Protein 8DOT (pdb70)

Radius of gyration: 19.33 Å; Cα contacts (8 Å, |Δi|>4): 203; chains: 1; bounding box: 62×36×36 Å

B-factor: mean 66.12, std 13.77, range [40.17, 125.28]

Nearest PDB structures (foldseek):
  8dot-assembly1_A  TM=1.006E+00  e=1.247E-24  marine sediment metagenome

InterPro domains:
  IPR009148 Peptidoglycan hydrolase PcsB-like [PR01852] (321-348)
  IPR009148 Peptidoglycan hydrolase PcsB-like [PR01852] (413-437)
  IPR050972 Serine-aspartate repeat-containing protein-like [PTHR34403] (47-333)

Organism: NCBI:txid412755

Sequence (170 aa):
IPVIPGIEGAISKSEIIALIQTTTGLENIWEQYAAYENAPRIDPTGLSEEAAARARMLNMMRQAASSRSILVRAASAIFIAQQQAGLPFETVKQIIDRLNAEAKADPDSTAGQVRRDYVEQTAAQQAAAWTARNLEWATYLAKVRGITVAEVTAAYAANAARHGGYYQFE

Foldseek 3Di:
DFDQPPCVVDDALLSNQVSCCVRVVDPGNLVVLQVLAPPDQDDLPPDDPVSSVVSVLSNLNNCLNYPLALLSNSLSSSQNSCVVVVHDDDDSVVSSVRLVVVCVVPLVTNSNVSQLVRLLSLLLVQLVVVCVVCVVVLVVVCVVVVHDSVVSSVVSSVQSSVPSRHHDDD

Solvent-accessible surface area: 10232 Å² total; per-residue (Å²): 161,72,128,30,82,48,9,122,55,16,146,24,2,15,74,6,3,36,35,7,60,103,42,31,58,55,136,32,3,40,80,74,21,52,97,73,108,126,30,118,155,64,101,23,107,86,86,69,163,112,17,11,39,136,7,127,47,70,16,37,26,75,63,0,4,34,25,203,25,31,12,36,54,1,0,0,1,0,19,0,11,5,62,85,29,66,36,105,135,26,57,30,151,88,0,33,72,99,0,56,61,36,9,193,91,72,82,110,30,29,0,4,88,22,76,112,73,47,20,100,62,21,1,53,66,60,1,57,46,27,20,76,163,48,110,150,132,0,74,142,30,6,177,94,134,68,61,72,60,73,92,6,26,59,49,28,21,50,10,0,35,139,60,45,0,124,80,96,183,144

Secondary structure (DSSP, 8-state):
----TTGGG--SHHHHHHHHHHHHT-SSTTGGGGGGTTPPP---TTS-HHHHHHHHHHHHHHHHHH-S-HHHHHHHHHHHHHHHTTPPP--HHHHHHHHHHHHHH-TTSHHHHHHHHHHHHHHHHHHHHHHHH-HHHHHHHHHHHTS-HHHHHHHHHHHHHTTTTS----

Structure (mmCIF, N/CA/C/O backbone):
data_8DOT
#
_entry.id   8DOT
#
_cell.length_a   79.050
_cell.length_b   79.050
_cell.length_c   109.100
_cell.angle_alpha   90.000
_cell.angle_beta   90.000
_cell.angle_gamma   90.000
#
_symmetry.space_group_name_H-M   'P 43 21 2'
#
loop_
_entity.id
_entity.type
_entity.pdbx_description
1 polymer 'methane clathrate binding protein'
2 non-polymer 'TETRAETHYLENE GLYCOL'
#
loop_
_atom_site.group_PDB
_atom_site.id
_atom_site.type_symbol
_atom_site.label_atom_id
_atom_site.label_alt_id
_atom_site.label_comp_id
_atom_site.label_asym_id
_atom_site.label_entity_id
_atom_site.label_seq_id
_atom_site.pdbx_PDB_ins_code
_atom_site.Cartn_x
_atom_site.Cartn_y
_atom_site.Cartn_z
_atom_site.occupancy
_atom_site.B_iso_or_equiv
_atom_site.auth_seq_id
_atom_site.auth_comp_id
_atom_site.auth_asym_id
_atom_site.auth_atom_id
_atom_site.pdbx_PDB_model_num
ATOM 1 N N . ILE A 1 99 ? 48.26400 12.07200 35.80400 1.000 105.15000 99 ILE A N 1
ATOM 2 C CA . ILE A 1 99 ? 47.52100 10.92100 35.29800 1.000 111.33000 99 ILE A CA 1
ATOM 3 C C . ILE A 1 99 ? 47.38500 9.95500 36.45600 1.000 113.44000 99 ILE A C 1
ATOM 4 O O . ILE A 1 99 ? 48.35600 9.70700 37.17200 1.000 114.32000 99 ILE A O 1
ATOM 9 N N . PRO A 1 100 ? 46.18300 9.43300 36.67800 1.000 108.77000 100 PRO A N 1
ATOM 10 C CA . PRO A 1 100 ? 46.02400 8.40700 37.71300 1.000 102.20000 100 PRO A CA 1
ATOM 11 C C . PRO A 1 100 ? 46.72600 7.12400 37.30400 1.000 102.33000 100 PRO A C 1
ATOM 12 O O . PRO A 1 100 ? 46.83700 6.78700 36.11700 1.000 100.14000 100 PRO A O 1
ATOM 16 N N . VAL A 1 101 ? 47.20400 6.41000 38.31500 1.000 95.20000 101 VAL A N 1
ATOM 17 C CA . VAL A 1 101 ? 47.90300 5.14900 38.11500 1.000 96.81000 101 VAL A CA 1
ATOM 18 C C . VAL A 1 101 ? 46.87500 4.05500 37.83700 1.000 100.94000 101 VAL A C 1
ATOM 19 O O . VAL A 1 101 ? 45.77900 4.04900 38.41200 1.000 96.70000 101 VAL A O 1
ATOM 23 N N . ILE A 1 102 ? 47.20700 3.14200 36.93000 1.000 107.94000 102 ILE A N 1
ATOM 24 C CA . ILE A 1 102 ? 46.28900 2.07600 36.53700 1.000 103.32000 102 ILE A CA 1
ATOM 25 C C . ILE A 1 102 ? 46.83300 0.76300 37.11900 1.000 105.36000 102 ILE A C 1
ATOM 26 O O . ILE A 1 102 ? 47.91700 0.30900 36.71800 1.000 105.59000 102 ILE A O 1
ATOM 31 N N . PRO A 1 103 ? 46.15000 0.16200 38.09800 1.000 103.90000 103 PRO A N 1
ATOM 32 C CA . PRO A 1 103 ? 46.68300 -1.03600 38.77900 1.000 107.34000 103 PRO A CA 1
ATOM 33 C C . PRO A 1 103 ? 46.87700 -2.21000 37.83500 1.000 108.96000 103 PRO A C 1
ATOM 34 O O . PRO A 1 103 ? 45.90900 -2.76100 37.30700 1.000 104.91000 103 PRO A O 1
ATOM 38 N N . GLY A 1 104 ? 48.13200 -2.62800 37.66500 1.000 107.71000 104 GLY A N 1
ATOM 39 C CA . GLY A 1 104 ? 48.40600 -3.78100 36.82300 1.000 108.42000 104 GLY A CA 1
ATOM 40 C C . GLY A 1 104 ? 47.93600 -3.61500 35.39400 1.000 111.00000 104 GLY A C 1
ATOM 41 O O . GLY A 1 104 ? 47.55500 -4.60100 34.74900 1.000 109.16000 104 GLY A O 1
ATOM 42 N N . ILE A 1 105 ? 47.94000 -2.37800 34.88500 1.000 112.44000 105 ILE A N 1
ATOM 43 C CA . ILE A 1 105 ? 47.69200 -2.10900 33.46900 1.000 111.82000 105 ILE A CA 1
ATOM 44 C C . ILE A 1 105 ? 48.62400 -2.93600 32.58800 1.000 104.53000 105 ILE A C 1
ATOM 45 O O . ILE A 1 105 ? 48.33000 -3.17100 31.41100 1.000 112.23000 105 ILE A O 1
ATOM 50 N N . GLU A 1 106 ? 49.71300 -3.44000 33.16300 1.000 106.08000 106 GLU A N 1
ATOM 51 C CA . GLU A 1 106 ? 50.77500 -4.15400 32.47600 1.000 102.79000 106 GLU A CA 1
ATOM 52 C C . GLU A 1 106 ? 50.52400 -5.65800 32.39800 1.000 104.00000 106 GLU A C 1
ATOM 53 O O . GLU A 1 106 ? 51.22000 -6.35500 31.64800 1.000 99.40000 106 GLU A O 1
ATOM 59 N N . GLY A 1 107 ? 49.55700 -6.17000 33.15900 1.000 103.82000 107 GLY A N 1
ATOM 60 C CA . GLY A 1 107 ? 49.13700 -7.55200 33.07500 1.000 98.60000 107 GLY A CA 1
ATOM 61 C C . GLY A 1 107 ? 47.78900 -7.74100 32.42600 1.000 100.93000 107 GLY A C 1
ATOM 62 O O . GLY A 1 107 ? 47.22500 -8.84200 32.51000 1.000 99.72000 107 GLY A O 1
ATOM 63 N N . ALA A 1 108 ? 47.24100 -6.70900 31.78600 1.000 112.10000 108 ALA A N 1
ATOM 64 C CA . ALA A 1 108 ? 45.98700 -6.83000 31.05100 1.000 106.23000 108 ALA A CA 1
ATOM 65 C C . ALA A 1 108 ? 46.20500 -7.56600 29.73300 1.000 100.03000 108 ALA A C 1
ATOM 66 O O . ALA A 1 108 ? 47.06500 -7.19800 28.92200 1.000 93.56000 108 ALA A O 1
ATOM 68 N N . ILE A 1 109 ? 45.40000 -8.59900 29.52200 1.000 95.95000 109 ILE A N 1
ATOM 69 C CA . ILE A 1 109 ? 45.58500 -9.52400 28.41600 1.000 95.12000 109 ILE A CA 1
ATOM 70 C C . ILE A 1 109 ? 44.62000 -9.27800 27.26100 1.000 87.46000 109 ILE A C 1
ATOM 71 O O . ILE A 1 109 ? 44.84000 -9.83000 26.17300 1.000 86.94000 109 ILE A O 1
ATOM 76 N N . SER A 1 110 ? 43.60100 -8.43100 27.43600 1.000 81.87000 110 SER A N 1
ATOM 77 C CA . SER A 1 110 ? 42.59600 -8.20100 26.40500 1.000 68.93000 110 SER A CA 1
ATOM 78 C C . SER A 1 110 ? 42.15000 -6.74900 26.41800 1.000 68.46000 110 SER A C 1
ATOM 79 O O . SER A 1 110 ? 42.17500 -6.08100 27.45200 1.000 77.13000 110 SER A O 1
ATOM 82 N N . LYS A 1 111 ? 41.67200 -6.28800 25.26200 1.000 62.33000 111 LYS A N 1
ATOM 83 C CA . LYS A 1 111 ? 41.14600 -4.93200 25.15600 1.000 58.64000 111 LYS A CA 1
ATOM 84 C C . LYS A 1 111 ? 39.97200 -4.69200 26.10400 1.000 63.14000 111 LYS A C 1
ATOM 85 O O . LYS A 1 111 ? 39.83700 -3.58300 26.63200 1.000 63.34000 111 LYS A O 1
ATOM 91 N N . SER A 1 112 ? 39.10600 -5.69800 26.32700 1.000 61.08000 112 SER A N 1
ATOM 92 C CA . SER A 1 112 ? 37.98100 -5.50500 27.24600 1.000 60.21000 112 SER A CA 1
ATOM 93 C C . SER A 1 112 ? 38.47000 -5.25200 28.65900 1.000 63.66000 112 SER A C 1
ATOM 94 O O . SER A 1 112 ? 37.93000 -4.40000 29.37100 1.000 61.11000 112 SER A O 1
ATOM 97 N N . GLU A 1 113 ? 39.48900 -5.99900 29.08100 1.000 68.96000 113 GLU A N 1
ATOM 98 C CA . GLU A 1 113 ? 40.02900 -5.85700 30.42300 1.000 68.70000 113 GLU A CA 1
ATOM 99 C C . GLU A 1 113 ? 40.71600 -4.51400 30.61900 1.000 65.19000 113 GLU A C 1
ATOM 100 O O . GLU A 1 113 ? 40.70900 -3.97600 31.73100 1.000 68.35000 113 GLU A O 1
ATOM 106 N N . ILE A 1 114 ? 41.32000 -3.96400 29.56700 1.000 60.92000 114 ILE A N 1
ATOM 107 C CA . ILE A 1 114 ? 41.91800 -2.63400 29.65900 1.000 61.54000 114 ILE A CA 1
ATOM 108 C C . ILE A 1 114 ? 40.84100 -1.56600 29.83600 1.000 63.20000 114 ILE A C 1
ATOM 109 O O . ILE A 1 114 ? 40.96700 -0.65600 30.67100 1.000 59.09000 114 ILE A O 1
ATOM 114 N N . ILE A 1 115 ? 39.77600 -1.64500 29.03300 1.000 61.57000 115 ILE A N 1
ATOM 115 C CA . ILE A 1 115 ? 38.69700 -0.66800 29.13200 1.000 55.72000 115 ILE A CA 1
ATOM 116 C C . ILE A 1 115 ? 38.11900 -0.66200 30.53000 1.000 57.65000 115 ILE A C 1
ATOM 117 O O . ILE A 1 115 ? 37.83200 0.40100 31.08700 1.000 60.41000 115 ILE A O 1
ATOM 122 N N . ALA A 1 116 ? 37.94900 -1.85300 31.12000 1.000 57.92000 116 ALA A N 1
ATOM 123 C CA . ALA A 1 116 ? 37.34700 -1.99500 32.43900 1.000 52.91000 116 ALA A CA 1
ATOM 124 C C . ALA A 1 116 ? 38.26700 -1.47300 33.54100 1.000 64.99000 116 ALA A C 1
ATOM 125 O O . ALA A 1 116 ? 37.78700 -0.97400 34.56800 1.000 64.44000 116 ALA A O 1
ATOM 127 N N . LEU A 1 117 ? 39.58600 -1.56900 33.33800 1.000 66.76000 117 LEU A N 1
ATOM 128 C CA . LEU A 1 117 ? 40.55500 -1.03400 34.29400 1.000 63.88000 117 LEU A CA 1
ATOM 129 C C . LEU A 1 117 ? 40.50000 0.48700 34.35800 1.000 63.15000 117 LEU A C 1
ATOM 130 O O . LEU A 1 117 ? 40.49800 1.07300 35.44300 1.000 63.07000 117 LEU A O 1
ATOM 135 N N . ILE A 1 118 ? 40.52200 1.14100 33.19800 1.000 61.02000 118 ILE A N 1
ATOM 136 C CA . ILE A 1 118 ? 40.40400 2.59300 33.14500 1.000 57.70000 118 ILE A CA 1
ATOM 137 C C . ILE A 1 118 ? 39.09500 3.04100 33.77800 1.000 60.02000 118 ILE A C 1
ATOM 138 O O . ILE A 1 118 ? 39.05100 4.04100 34.50100 1.000 60.06000 118 ILE A O 1
ATOM 143 N N . GLN A 1 119 ? 38.00500 2.31200 33.50800 1.000 59.99000 119 GLN A N 1
ATOM 144 C CA . GLN A 1 119 ? 36.70200 2.69100 34.04700 1.000 61.39000 119 GLN A CA 1
ATOM 145 C C . GLN A 1 119 ? 36.69700 2.65500 35.57000 1.000 64.48000 119 GLN A C 1
ATOM 146 O O . GLN A 1 119 ? 36.17900 3.57300 36.22000 1.000 63.29000 119 GLN A O 1
ATOM 152 N N . THR A 1 120 ? 37.26600 1.60700 36.16400 1.000 63.14000 120 THR A N 1
ATOM 153 C CA . THR A 1 120 ? 37.19200 1.52300 37.61100 1.000 65.20000 120 THR A CA 1
ATOM 154 C C . THR A 1 120 ? 38.16500 2.49400 38.27400 1.000 64.31000 120 THR A C 1
ATOM 155 O O . THR A 1 120 ? 37.83300 3.06700 39.31800 1.000 70.82000 120 THR A O 1
ATOM 159 N N . THR A 1 121 ? 39.33100 2.74900 37.67400 1.000 58.51000 121 THR A N 1
ATOM 160 C CA . THR A 1 121 ? 40.29800 3.58400 38.37700 1.000 62.49000 121 THR A CA 1
ATOM 161 C C . THR A 1 121 ? 39.96600 5.07400 38.26200 1.000 65.10000 121 THR A C 1
ATOM 162 O O . THR A 1 121 ? 40.10700 5.81200 39.24400 1.000 67.35000 121 THR A O 1
ATOM 166 N N . THR A 1 122 ? 39.51500 5.54500 37.09300 1.000 66.17000 122 THR A N 1
ATOM 167 C CA . THR A 1 122 ? 39.08300 6.94300 37.00500 1.000 70.25000 122 THR A CA 1
ATOM 168 C C . THR A 1 122 ? 37.73200 7.13400 37.66700 1.000 71.08000 122 THR A C 1
ATOM 169 O O . THR A 1 122 ? 37.46000 8.20200 38.23500 1.000 72.03000 122 THR A O 1
ATOM 173 N N . GLY A 1 123 ? 36.88000 6.11800 37.57900 1.000 69.60000 123 GLY A N 1
ATOM 174 C CA . GLY A 1 123 ? 35.51400 6.18400 38.05600 1.000 71.26000 123 GLY A CA 1
ATOM 175 C C . GLY A 1 123 ? 34.61100 7.03300 37.19200 1.000 74.40000 123 GLY A C 1
ATOM 176 O O . GLY A 1 123 ? 33.84400 7.84300 37.72900 1.000 81.64000 123 GLY A O 1
ATOM 177 N N . LEU A 1 124 ? 34.68400 6.87300 35.86300 1.000 73.94000 124 LEU A N 1
ATOM 178 C CA . LEU A 1 124 ? 33.94100 7.69000 34.90500 1.000 76.17000 124 LEU A CA 1
ATOM 179 C C . LEU A 1 124 ? 33.14000 6.78300 33.97600 1.000 80.43000 124 LEU A C 1
ATOM 180 O O . LEU A 1 124 ? 33.52500 5.63500 33.72700 1.000 78.05000 124 LEU A O 1
ATOM 185 N N . GLU A 1 125 ? 32.03400 7.32600 33.44100 1.000 90.67000 125 GLU A N 1
ATOM 186 C CA . GLU A 1 125 ? 31.08100 6.54800 32.63100 1.000 90.39000 125 GLU A CA 1
ATOM 187 C C . GLU A 1 125 ? 31.77500 5.79500 31.50300 1.000 86.85000 12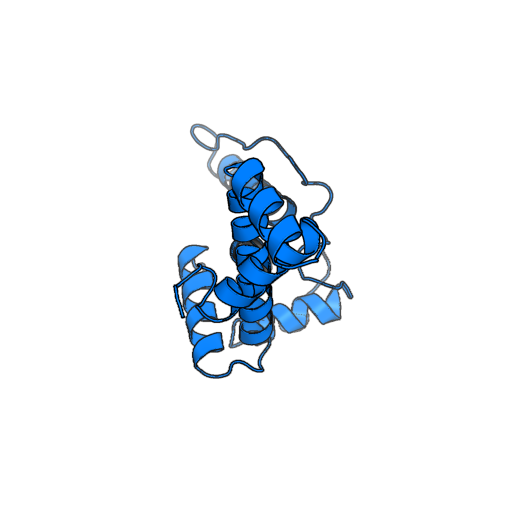5 GLU A C 1
ATOM 188 O O . GLU A 1 125 ? 31.59400 4.58000 31.33600 1.000 86.46000 125 GLU A O 1
ATOM 194 N N . ASN A 1 126 ? 32.54400 6.52700 30.70100 1.000 80.61000 126 ASN A N 1
ATOM 195 C CA . ASN A 1 126 ? 33.30300 6.04800 29.55800 1.000 73.77000 126 ASN A CA 1
ATOM 196 C C . ASN A 1 126 ? 34.70700 6.61900 29.57200 1.000 65.31000 126 ASN A C 1
ATOM 197 O O . ASN A 1 126 ? 34.92100 7.78500 29.90000 1.000 64.98000 126 ASN A O 1
ATOM 202 N N . ILE A 1 127 ? 35.64300 5.80200 29.11100 1.000 59.44000 127 ILE A N 1
ATOM 203 C CA . ILE A 1 127 ? 37.06300 5.98600 29.36200 1.000 55.98000 127 ILE A CA 1
ATOM 204 C C . ILE A 1 127 ? 37.67700 7.16900 28.62300 1.000 61.13000 127 ILE A C 1
ATOM 205 O O . ILE A 1 127 ? 38.90200 7.25100 28.48300 1.000 69.30000 127 ILE A O 1
ATOM 210 N N . TRP A 1 128 ? 36.86700 8.09800 28.14000 1.000 59.40000 128 TRP A N 1
ATOM 211 C CA . TRP A 1 128 ? 37.43400 9.23800 27.43500 1.000 59.37000 128 TRP A CA 1
ATOM 212 C C . TRP A 1 128 ? 36.99600 10.55600 28.03000 1.000 60.75000 128 TRP A C 1
ATOM 213 O O . TRP A 1 128 ? 37.44600 11.60600 27.55000 1.000 57.12000 128 TRP A O 1
ATOM 224 N N . GLU A 1 129 ? 36.15300 10.52600 29.07100 1.000 64.20000 129 GLU A N 1
ATOM 225 C CA . GLU A 1 129 ? 35.71700 11.75000 29.73700 1.000 64.65000 129 GLU A CA 1
ATOM 226 C C . GLU A 1 129 ? 36.88500 12.51200 30.33200 1.000 59.45000 129 GLU A C 1
ATOM 227 O O . GLU A 1 129 ? 36.80500 13.73100 30.50600 1.000 62.68000 129 GLU A O 1
ATOM 233 N N . GLN A 1 130 ? 37.97400 11.82400 30.65300 1.000 54.42000 130 GLN A N 1
ATOM 234 C CA . GLN A 1 130 ? 39.09800 12.53200 31.23100 1.000 57.67000 130 GLN A CA 1
ATOM 235 C C . GLN A 1 130 ? 39.78300 13.48200 30.24300 1.000 58.95000 130 GLN A C 1
ATOM 236 O O . GLN A 1 130 ? 40.57000 14.33400 30.66300 1.000 59.88000 130 GLN A O 1
ATOM 242 N N . TYR A 1 131 ? 39.48600 13.40000 28.94900 1.000 61.37000 131 TYR A N 1
ATOM 243 C CA . TYR A 1 131 ? 40.10300 14.28900 27.97100 1.000 61.73000 131 TYR A CA 1
ATOM 244 C C . TYR A 1 131 ? 39.18300 15.43400 27.53100 1.000 58.88000 131 TYR A C 1
ATOM 245 O O . TYR A 1 131 ? 39.45400 16.07900 26.51800 1.000 56.76000 131 TYR A O 1
ATOM 254 N N . ALA A 1 132 ? 38.14500 15.74000 28.31200 1.000 61.56000 132 ALA A N 1
ATOM 255 C CA . ALA A 1 132 ? 37.13800 16.71200 27.89600 1.000 61.52000 132 ALA A CA 1
ATOM 256 C C . ALA A 1 132 ? 37.72800 18.08000 27.56300 1.000 64.82000 132 ALA A C 1
ATOM 257 O O . ALA A 1 132 ? 37.15200 18.82200 26.75700 1.000 68.08000 132 ALA A O 1
ATOM 259 N N . ALA A 1 133 ? 38.86300 18.43800 28.17200 1.000 63.89000 133 ALA A N 1
ATOM 260 C CA . ALA A 1 133 ? 39.47900 19.73700 27.91400 1.000 61.68000 133 ALA A CA 1
ATOM 261 C C . ALA A 1 133 ? 39.87800 19.90900 26.45500 1.000 66.60000 133 ALA A C 1
ATOM 262 O O . ALA A 1 133 ? 40.01500 21.04600 25.98300 1.000 63.25000 133 ALA A O 1
ATOM 264 N N . TYR A 1 134 ? 40.06000 18.80700 25.73400 1.000 61.30000 134 TYR A N 1
ATOM 265 C CA . TYR A 1 134 ? 40.52600 18.82900 24.36300 1.000 56.89000 134 TYR A CA 1
ATOM 266 C C . TYR A 1 134 ? 39.39700 18.73900 23.35900 1.000 64.27000 134 TYR A C 1
ATOM 267 O O . TYR A 1 134 ? 39.65900 18.54600 22.16800 1.000 65.24000 134 TYR A O 1
ATOM 276 N N . GLU A 1 135 ? 38.15300 18.85600 23.80900 1.000 66.10000 135 GLU A N 1
ATOM 277 C CA . GLU A 1 135 ? 37.02900 18.91000 22.88600 1.000 67.01000 135 GLU A CA 1
ATOM 278 C C . GLU A 1 135 ? 37.25900 20.02700 21.88600 1.000 71.66000 135 GLU A C 1
ATOM 279 O O . GLU A 1 135 ? 37.44300 21.18700 22.27700 1.000 69.84000 135 GLU A O 1
ATOM 285 N N . ASN A 1 136 ? 37.29200 19.66100 20.60100 1.000 71.50000 136 ASN A N 1
ATOM 286 C CA . ASN A 1 136 ? 37.41400 20.61500 19.49800 1.000 66.89000 136 ASN A CA 1
ATOM 287 C C . ASN A 1 136 ? 38.73100 21.37400 19.58100 1.000 66.87000 136 ASN A C 1
ATOM 288 O O . ASN A 1 136 ? 38.77600 22.60500 19.52500 1.000 70.45000 136 ASN A O 1
ATOM 293 N N . ALA A 1 137 ? 39.80500 20.62700 19.73100 1.000 67.14000 137 ALA A N 1
ATOM 294 C CA . ALA A 1 137 ? 41.08200 21.30800 19.64600 1.000 63.46000 137 ALA A CA 1
ATOM 295 C C . ALA A 1 137 ? 41.63100 21.21200 18.23100 1.000 58.75000 137 ALA A C 1
ATOM 296 O O . ALA A 1 137 ? 41.54100 20.15000 17.60200 1.000 56.66000 137 ALA A O 1
ATOM 298 N N . PRO A 1 138 ? 42.16700 22.31700 17.71700 1.000 60.96000 138 PRO A N 1
ATOM 299 C CA . PRO A 1 138 ? 42.84600 22.27900 16.41300 1.000 54.21000 138 PRO A CA 1
ATOM 300 C C . PRO A 1 138 ? 43.89400 21.17200 16.35500 1.000 57.33000 138 PRO A C 1
ATOM 301 O O . PRO A 1 138 ? 44.64300 20.94500 17.30800 1.000 65.39000 138 PRO A O 1
ATOM 305 N N . ARG A 1 139 ? 43.94400 20.47200 15.22800 1.000 59.80000 139 ARG A N 1
ATOM 306 C CA . ARG A 1 139 ? 45.01700 19.51200 15.01700 1.000 60.38000 139 ARG A CA 1
ATOM 307 C C . ARG A 1 139 ? 46.35800 20.23400 14.85900 1.000 60.69000 139 ARG A C 1
ATOM 308 O O . ARG A 1 139 ? 46.41900 21.43300 14.56600 1.000 63.06000 139 ARG A O 1
ATOM 316 N N . ILE A 1 140 ? 47.44100 19.48100 15.05800 1.000 61.13000 140 ILE A N 1
ATOM 317 C CA . ILE A 1 140 ? 48.80400 20.00700 15.09300 1.000 65.55000 140 ILE A CA 1
ATOM 318 C C . ILE A 1 140 ? 49.63400 19.33700 14.00800 1.000 68.89000 140 ILE A C 1
ATOM 319 O O . ILE A 1 140 ? 49.60500 18.11100 13.85600 1.000 70.48000 140 ILE A O 1
ATOM 324 N N . ASP A 1 141 ? 50.38700 20.13600 13.26600 1.000 70.46000 141 ASP A N 1
ATOM 325 C CA . ASP A 1 141 ? 51.18700 19.52200 12.21900 1.000 76.95000 141 ASP A CA 1
ATOM 326 C C . ASP A 1 141 ? 52.53000 19.07300 12.78600 1.000 78.56000 141 ASP A C 1
ATOM 327 O O . ASP A 1 141 ? 53.40800 19.91100 13.03400 1.000 80.93000 141 ASP A O 1
ATOM 332 N N . PRO A 1 142 ? 52.73700 17.76700 12.99600 1.000 77.59000 142 PRO A N 1
ATOM 333 C CA . PRO A 1 142 ? 53.96900 17.31500 13.67300 1.000 82.00000 142 PRO A CA 1
ATOM 334 C C . PRO A 1 142 ? 55.19800 17.35500 12.78400 1.000 86.82000 142 PRO A C 1
ATOM 335 O O . PRO A 1 142 ? 56.32300 17.25200 13.30000 1.000 87.29000 142 PRO A O 1
ATOM 339 N N . THR A 1 143 ? 55.01000 17.52600 11.47700 1.000 87.52000 143 THR A N 1
ATOM 340 C CA . THR A 1 143 ? 56.09500 17.43900 10.51000 1.000 85.99000 143 THR A CA 1
ATOM 341 C C . THR A 1 143 ? 57.01800 18.64900 10.61400 1.000 86.70000 143 THR A C 1
ATOM 342 O O . THR A 1 143 ? 56.55700 19.79700 10.66300 1.000 82.50000 143 THR A O 1
ATOM 346 N N . GLY A 1 144 ? 58.32800 18.38800 10.63500 1.000 86.85000 144 GLY A N 1
ATOM 347 C CA . GLY A 1 144 ? 59.33100 19.41800 10.77500 1.000 84.14000 144 GLY A CA 1
ATOM 348 C C . GLY A 1 144 ? 59.78900 19.64900 12.20200 1.000 92.48000 144 GLY A C 1
ATOM 349 O O . GLY A 1 144 ? 60.92500 20.09000 12.41800 1.000 98.72000 144 GLY A O 1
ATOM 350 N N . LEU A 1 145 ? 58.93600 19.35000 13.17800 1.000 87.51000 145 LEU A N 1
ATOM 351 C CA . LEU A 1 145 ? 59.29600 19.48400 14.58100 1.000 87.67000 145 LEU A CA 1
ATOM 352 C C . LEU A 1 145 ? 60.43900 18.53200 14.94000 1.000 84.94000 145 LEU A C 1
ATOM 353 O O . LEU A 1 145 ? 60.69400 17.53900 14.25400 1.000 84.85000 145 LEU A O 1
ATOM 358 N N . SER A 1 146 ? 61.12500 18.84000 16.04200 1.000 85.09000 146 SER A N 1
ATOM 359 C CA . SER A 1 146 ? 62.06800 17.89200 16.62900 1.000 84.51000 146 SER A CA 1
ATOM 360 C C . SER A 1 146 ? 61.38800 16.55400 16.91000 1.000 83.48000 146 SER A C 1
ATOM 361 O O . SER A 1 146 ? 60.16400 16.45700 17.02500 1.000 83.31000 146 SER A O 1
ATOM 364 N N . GLU A 1 147 ? 62.20500 15.50600 17.01600 1.000 88.91000 147 GLU A N 1
ATOM 365 C CA . GLU A 1 147 ? 61.67300 14.18700 17.33900 1.000 87.31000 147 GLU A CA 1
ATOM 366 C C . GLU A 1 147 ? 60.85500 14.22300 18.62400 1.000 82.72000 147 GLU A C 1
ATOM 367 O O . GLU A 1 147 ? 59.77200 13.63100 18.70400 1.000 79.56000 147 GLU A O 1
ATOM 373 N N . GLU A 1 148 ? 61.36700 14.89700 19.64800 1.000 81.75000 148 GLU A N 1
ATOM 374 C CA . GLU A 1 148 ? 60.65100 14.93400 20.91400 1.000 80.02000 148 GLU A CA 1
ATOM 375 C C . GLU A 1 148 ? 59.35800 15.72500 20.78500 1.000 78.78000 148 GLU A C 1
ATOM 376 O O . GLU A 1 148 ? 58.29200 15.25900 21.19700 1.000 76.46000 148 GLU A O 1
ATOM 382 N N . ALA A 1 149 ? 59.43300 16.93900 20.23400 1.000 77.07000 149 ALA A N 1
ATOM 383 C CA . ALA A 1 149 ? 58.22300 17.73600 20.07400 1.000 74.11000 149 ALA A CA 1
ATOM 384 C C . ALA A 1 149 ? 57.17800 16.98600 19.26000 1.000 72.28000 149 ALA A C 1
ATOM 385 O O . ALA A 1 149 ? 55.99400 16.97800 19.62000 1.000 67.91000 149 ALA A O 1
ATOM 387 N N . ALA A 1 150 ? 57.60400 16.32900 18.17300 1.000 75.60000 150 ALA A N 1
ATOM 388 C CA . ALA A 1 150 ? 56.66500 15.61900 17.30900 1.000 73.48000 150 ALA A CA 1
ATOM 389 C C . ALA A 1 150 ? 55.89100 14.55200 18.07900 1.000 71.83000 150 ALA A C 1
ATOM 390 O O . ALA A 1 150 ? 54.67500 14.41500 17.90300 1.000 70.86000 150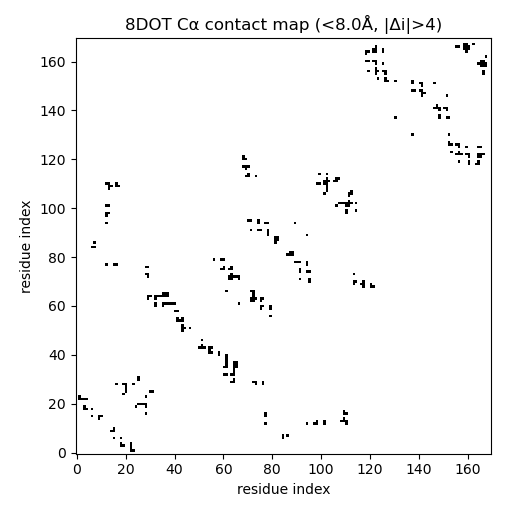 ALA A O 1
ATOM 392 N N . ALA A 1 151 ? 56.56800 13.79700 18.95200 1.000 72.82000 151 ALA A N 1
ATOM 393 C CA . ALA A 1 151 ? 55.87200 12.78200 19.74300 1.000 69.74000 151 ALA A CA 1
ATOM 394 C C . ALA A 1 151 ? 54.85900 13.40700 20.69900 1.000 65.22000 151 ALA A C 1
ATOM 395 O O . ALA A 1 151 ? 53.77300 12.85300 20.90900 1.000 64.82000 151 ALA A O 1
ATOM 397 N N . ARG A 1 152 ? 55.20000 14.54900 21.30000 1.000 65.77000 152 ARG A N 1
ATOM 398 C CA . ARG A 1 152 ? 54.28900 15.18600 22.24200 1.000 59.24000 152 ARG A CA 1
ATOM 399 C C . ARG A 1 152 ? 53.04800 15.68500 21.52500 1.000 59.21000 152 ARG A C 1
ATOM 400 O O . ARG A 1 152 ? 51.92900 15.57300 22.04500 1.000 52.73000 152 ARG A O 1
ATOM 408 N N . ALA A 1 153 ? 53.23000 16.19900 20.30300 1.000 63.65000 153 ALA A N 1
ATOM 409 C CA . ALA A 1 153 ? 52.11100 16.67600 19.49800 1.000 58.80000 153 ALA A CA 1
ATOM 410 C C . ALA A 1 153 ? 51.21000 15.52400 19.04600 1.000 59.77000 153 ALA A C 1
ATOM 411 O O . ALA A 1 153 ? 49.97900 15.66100 19.02700 1.000 58.03000 153 ALA A O 1
ATOM 413 N N . ARG A 1 154 ? 51.79700 14.37900 18.68400 1.000 60.21000 154 ARG A N 1
ATOM 414 C CA . ARG A 1 154 ? 50.98200 13.21700 18.33600 1.000 58.84000 154 ARG A CA 1
ATOM 415 C C . ARG A 1 154 ? 50.14800 12.76400 19.52300 1.000 58.93000 154 ARG A C 1
ATOM 416 O O . ARG A 1 154 ? 48.97800 12.39000 19.37000 1.000 59.71000 154 ARG A O 1
ATOM 424 N N . MET A 1 155 ? 50.72000 12.83100 20.72500 1.000 63.88000 155 MET A N 1
ATOM 425 C CA . MET A 1 155 ? 49.97000 12.46700 21.91900 1.000 57.81000 155 MET A CA 1
ATOM 426 C C . MET A 1 155 ? 48.84000 13.45000 22.19700 1.000 57.03000 155 MET A C 1
ATOM 427 O O . MET A 1 155 ? 47.73100 13.04400 22.55900 1.000 57.51000 155 MET A O 1
ATOM 432 N N . LEU A 1 156 ? 49.09800 14.74500 22.02400 1.000 55.19000 156 LEU A N 1
ATOM 433 C CA . LEU A 1 156 ? 48.04000 15.73700 22.16000 1.000 52.41000 156 LEU A CA 1
ATOM 434 C C . LEU A 1 156 ? 46.98000 15.60300 21.07000 1.000 57.02000 156 LEU A C 1
ATOM 435 O O . LEU A 1 156 ? 45.79600 15.84800 21.31800 1.000 57.06000 156 LEU A O 1
ATOM 440 N N . ASN A 1 157 ? 47.37700 15.23100 19.85500 1.000 60.38000 157 ASN A N 1
ATOM 441 C CA . ASN A 1 157 ? 46.38700 15.09000 18.79500 1.000 57.65000 157 ASN A CA 1
ATOM 442 C C . ASN A 1 157 ? 45.52100 13.86300 19.00300 1.000 58.26000 157 ASN A C 1
ATOM 443 O O . ASN A 1 157 ? 44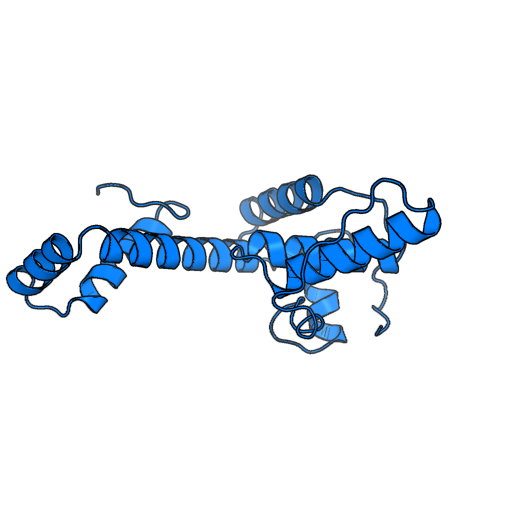.35100 13.85500 18.59400 1.000 60.33000 157 ASN A O 1
ATOM 448 N N . MET A 1 158 ? 46.08000 12.82800 19.63500 1.000 57.80000 158 MET A N 1
ATOM 449 C CA . MET A 1 158 ? 45.30500 11.64400 19.98600 1.000 56.25000 158 MET A CA 1
ATOM 450 C C . MET A 1 158 ? 44.29000 11.94200 21.08200 1.000 57.79000 158 MET A C 1
ATOM 451 O O . MET A 1 158 ? 43.20500 11.34700 21.10100 1.000 56.31000 158 MET A O 1
ATOM 456 N N . MET A 1 159 ? 44.62200 12.85100 21.99900 1.000 55.01000 159 MET A N 1
ATOM 457 C CA . MET A 1 159 ? 43.65600 13.24300 23.01500 1.000 58.26000 159 MET A CA 1
ATOM 458 C C . MET A 1 159 ? 42.53600 14.05500 22.38900 1.000 56.98000 159 MET A C 1
ATOM 459 O O . MET A 1 159 ? 41.37000 13.93200 22.78100 1.000 57.32000 159 MET A O 1
ATOM 464 N N . ARG A 1 160 ? 42.87900 14.90800 21.42600 1.000 52.60000 160 ARG A N 1
ATOM 465 C CA . ARG A 1 160 ? 41.84900 15.63100 20.69200 1.000 58.99000 160 ARG A CA 1
ATOM 466 C C . ARG A 1 160 ? 40.88000 14.66300 20.01000 1.000 58.89000 160 ARG A C 1
ATOM 467 O O . ARG A 1 160 ? 39.66500 14.90000 19.97400 1.000 51.91000 160 ARG A O 1
ATOM 475 N N . GLN A 1 161 ? 41.39400 13.54500 19.49600 1.000 55.81000 161 GLN A N 1
ATOM 476 C CA . GLN A 1 161 ? 40.52000 12.55900 18.88400 1.000 54.84000 161 GLN A CA 1
ATOM 477 C C . GLN A 1 161 ? 39.60700 11.90600 19.92100 1.000 55.85000 161 GLN A C 1
ATOM 478 O O . GLN A 1 161 ? 38.39800 11.78000 19.70200 1.000 56.44000 161 GLN A O 1
ATOM 484 N N . ALA A 1 162 ? 40.15700 11.51200 21.07800 1.000 63.97000 162 ALA A N 1
ATOM 485 C CA . ALA A 1 162 ? 39.32500 10.91100 22.13000 1.000 61.61000 162 ALA A CA 1
ATOM 486 C C . ALA A 1 162 ? 38.29800 11.89400 22.68700 1.000 54.87000 162 ALA A C 1
ATOM 487 O O . ALA A 1 162 ? 37.22900 11.48400 23.14000 1.000 55.64000 162 ALA A O 1
ATOM 489 N N . ALA A 1 163 ? 38.58900 13.18100 22.65000 1.000 53.43000 163 ALA A N 1
ATOM 490 C CA . ALA A 1 163 ? 37.64000 14.17600 23.09900 1.000 52.50000 163 ALA A CA 1
ATOM 491 C C . ALA A 1 163 ? 36.64200 14.60000 22.03100 1.000 61.34000 163 ALA A C 1
ATOM 492 O O . ALA A 1 163 ? 35.62600 15.21100 22.38400 1.000 65.54000 163 ALA A O 1
ATOM 494 N N . SER A 1 164 ? 36.90500 14.32200 20.73900 1.000 59.27000 164 SER A N 1
ATOM 495 C CA . SER A 1 164 ? 36.13900 14.97800 19.67200 1.000 58.77000 164 SER A CA 1
ATOM 496 C C . SER A 1 164 ? 35.50000 14.05100 18.63900 1.000 58.60000 164 SER A C 1
ATOM 497 O O . SER A 1 164 ? 34.49100 14.42500 18.03100 1.000 63.15000 164 SER A O 1
ATOM 500 N N . SER A 1 165 ? 36.08200 12.87500 18.40100 1.000 56.28000 165 SER A N 1
ATOM 501 C CA . SER A 1 165 ? 35.67400 12.05300 17.26700 1.000 56.35000 165 SER A CA 1
ATOM 502 C C . SER A 1 165 ? 34.18200 11.77800 17.28300 1.000 60.46000 165 SER A C 1
ATOM 503 O O . SER A 1 165 ? 33.58300 11.58800 18.34500 1.000 59.39000 165 SER A O 1
ATOM 506 N N . ARG A 1 166 ? 33.58800 11.74500 16.08600 1.000 63.70000 166 ARG A N 1
ATOM 507 C CA . ARG A 1 166 ? 32.17300 11.42700 15.92300 1.000 61.32000 166 ARG A CA 1
ATOM 508 C C . ARG A 1 166 ? 31.88800 9.93300 16.02000 1.000 61.14000 166 ARG A C 1
ATOM 509 O O . ARG A 1 166 ? 30.72500 9.53800 15.91300 1.000 61.73000 166 ARG A O 1
ATOM 517 N N . SER A 1 167 ? 32.91100 9.10600 16.22700 1.000 57.58000 167 SER A N 1
ATOM 518 C CA . SER A 1 167 ? 32.77300 7.66100 16.32600 1.000 57.83000 167 SER A CA 1
ATOM 519 C C . SER A 1 167 ? 33.16200 7.20900 17.72800 1.000 62.69000 167 SER A C 1
ATOM 520 O O . SER A 1 167 ? 34.29700 7.44100 18.15600 1.000 62.32000 167 SER A O 1
ATOM 523 N N . ILE A 1 168 ? 32.22100 6.57100 18.43900 1.000 62.35000 168 ILE A N 1
ATOM 524 C CA . ILE A 1 168 ? 32.51500 5.93600 19.73000 1.000 53.78000 168 ILE A CA 1
ATOM 525 C C . ILE A 1 168 ? 33.61800 4.88800 19.61100 1.000 56.24000 168 ILE A C 1
ATOM 526 O O . ILE A 1 168 ? 34.39900 4.67800 20.55000 1.000 53.04000 168 ILE A O 1
ATOM 531 N N . LEU A 1 169 ? 33.72600 4.23200 18.45600 1.000 59.83000 169 LEU A N 1
ATOM 532 C CA . LEU A 1 169 ? 34.79000 3.24800 18.28100 1.000 58.15000 169 LEU A CA 1
ATOM 533 C C . LEU A 1 169 ? 36.14800 3.92800 18.17200 1.000 56.44000 169 LEU A C 1
ATOM 534 O O . LEU A 1 169 ? 37.14900 3.42200 18.68800 1.000 55.03000 169 LEU A O 1
ATOM 539 N N . VAL A 1 170 ? 36.20000 5.09000 17.52300 1.000 59.46000 170 VAL A N 1
ATOM 540 C CA . VAL A 1 170 ? 37.44400 5.85200 17.49600 1.000 59.32000 170 VAL A CA 1
ATOM 541 C C . VAL A 1 170 ? 37.78700 6.34700 18.89400 1.000 56.49000 170 VAL A C 1
ATOM 542 O O . VAL A 1 170 ? 38.93600 6.24400 19.34000 1.000 58.78000 170 VAL A O 1
ATOM 546 N N . ARG A 1 171 ? 36.80000 6.87300 19.61400 1.000 50.41000 171 ARG A N 1
ATOM 547 C CA . ARG A 1 171 ? 37.07100 7.41600 20.93200 1.000 49.98000 171 ARG A CA 1
ATOM 548 C C . ARG A 1 171 ? 37.62300 6.33600 21.85200 1.000 54.32000 171 ARG A C 1
ATOM 549 O O . ARG A 1 171 ? 38.65700 6.52800 22.50400 1.000 51.41000 171 ARG A O 1
ATOM 557 N N . ALA A 1 172 ? 36.97600 5.16800 21.87800 1.000 55.09000 172 ALA A N 1
ATOM 558 C CA . ALA A 1 172 ? 37.42900 4.12000 22.78700 1.000 54.47000 172 ALA A CA 1
ATOM 559 C C . ALA A 1 172 ? 38.83700 3.66100 22.43900 1.000 53.05000 172 ALA A C 1
ATOM 560 O O . ALA A 1 172 ? 39.65900 3.42500 23.33100 1.000 51.19000 172 ALA A O 1
ATOM 562 N N . ALA A 1 173 ? 39.14100 3.54800 21.14400 1.000 53.61000 173 ALA A N 1
ATOM 563 C CA . ALA A 1 173 ? 40.44500 3.03300 20.74500 1.000 53.20000 173 ALA A CA 1
ATOM 564 C C . ALA A 1 173 ? 41.53900 4.05200 21.00700 1.000 57.11000 173 ALA A C 1
ATOM 565 O O . ALA A 1 173 ? 42.65600 3.69000 21.39600 1.000 59.07000 173 ALA A O 1
ATOM 567 N N . SER A 1 174 ? 41.23200 5.33400 20.80400 1.000 57.74000 174 SER A N 1
ATOM 568 C CA . SER A 1 174 ? 42.18500 6.39600 21.11800 1.000 59.16000 174 SER A CA 1
ATOM 569 C C . SER A 1 174 ? 42.54100 6.39900 22.60200 1.000 57.13000 174 SER A C 1
ATOM 570 O O . SER A 1 174 ? 43.72100 6.43400 22.96700 1.000 55.09000 174 SER A O 1
ATOM 573 N N . ALA A 1 175 ? 41.52400 6.38500 23.47100 1.000 54.14000 175 ALA A N 1
ATOM 574 C CA . ALA A 1 175 ? 41.77700 6.33000 24.90400 1.000 58.96000 175 ALA A CA 1
ATOM 575 C C . ALA A 1 175 ? 42.62600 5.11800 25.26500 1.000 60.58000 175 ALA A C 1
ATOM 576 O O . ALA A 1 175 ? 43.56300 5.23300 26.06600 1.000 61.70000 175 ALA A O 1
ATOM 578 N N . ILE A 1 176 ? 42.31700 3.94900 24.68100 1.000 54.90000 176 ILE A N 1
ATOM 579 C CA . ILE A 1 176 ? 43.11500 2.75000 24.93100 1.000 52.33000 176 ILE A CA 1
ATOM 580 C C . ILE A 1 176 ? 44.54100 2.95100 24.43900 1.000 55.75000 176 ILE A C 1
ATOM 581 O O . ILE A 1 176 ? 45.50000 2.50700 25.07100 1.000 55.36000 176 ILE A O 1
ATOM 586 N N . PHE A 1 177 ? 44.70400 3.60800 23.29100 1.000 63.30000 177 PHE A N 1
ATOM 587 C CA . PHE A 1 177 ? 46.04100 3.92500 22.79700 1.000 64.27000 177 PHE A CA 1
ATOM 588 C C . PHE A 1 177 ? 46.82900 4.71100 23.83600 1.000 63.30000 177 PHE A C 1
ATOM 589 O O . PHE A 1 177 ? 47.96400 4.35500 24.16800 1.000 67.38000 177 PHE A O 1
ATOM 597 N N . ILE A 1 178 ? 46.22700 5.78200 24.36800 1.000 61.56000 178 ILE A N 1
ATOM 598 C CA . ILE A 1 178 ? 46.90900 6.65800 25.31900 1.000 58.94000 178 ILE A CA 1
ATOM 599 C C . ILE A 1 178 ? 47.31600 5.88300 26.55800 1.000 58.92000 178 ILE A C 1
ATOM 600 O O . ILE A 1 178 ? 48.42700 6.04500 27.07000 1.000 61.54000 178 ILE A O 1
ATOM 605 N N . ALA A 1 179 ? 46.42100 5.02600 27.05500 1.000 59.46000 179 ALA A N 1
ATOM 606 C CA . ALA A 1 179 ? 46.72100 4.19500 28.21300 1.000 51.32000 179 ALA A CA 1
ATOM 607 C C . ALA A 1 179 ? 47.87900 3.24800 27.93200 1.000 60.33000 179 ALA A C 1
ATOM 608 O O . ALA A 1 179 ? 48.75200 3.05700 28.78500 1.000 66.79000 179 ALA A O 1
ATOM 610 N N . GLN A 1 180 ? 47.90800 2.64500 26.73900 1.000 64.10000 180 GLN A N 1
ATOM 611 C CA . GLN A 1 180 ? 48.97400 1.69800 26.43300 1.000 62.47000 180 GLN A CA 1
ATOM 612 C C . GLN A 1 180 ? 50.30900 2.41500 26.32100 1.000 65.92000 180 GLN A C 1
ATOM 613 O O . GLN A 1 180 ? 51.33400 1.89600 26.77200 1.000 67.60000 180 GLN A O 1
ATOM 619 N N . GLN A 1 181 ? 50.30800 3.61900 25.73900 1.000 66.33000 181 GLN A N 1
ATOM 620 C CA . GLN A 1 181 ? 51.53600 4.39800 25.61000 1.000 67.38000 181 GLN A CA 1
ATOM 621 C C . GLN A 1 181 ? 52.04900 4.85100 26.97200 1.000 68.34000 181 GLN A C 1
ATOM 622 O O . GLN A 1 181 ? 53.24100 4.71700 27.26800 1.000 69.56000 181 GLN A O 1
ATOM 628 N N . GLN A 1 182 ? 51.16500 5.40300 27.81200 1.000 69.48000 182 GLN A N 1
ATOM 629 C CA . GLN A 1 182 ? 51.60100 5.88800 29.12000 1.000 66.84000 182 GLN A CA 1
ATOM 630 C C . GLN A 1 182 ? 52.12700 4.74300 29.97500 1.000 69.20000 182 GLN A C 1
ATOM 631 O O . GLN A 1 182 ? 53.21000 4.84300 30.55400 1.000 71.15000 182 GLN A O 1
ATOM 637 N N . ALA A 1 183 ? 51.41200 3.62300 30.00700 1.000 67.77000 183 ALA A N 1
ATOM 638 C CA . ALA A 1 183 ? 51.83500 2.42400 30.72000 1.000 66.51000 183 ALA A CA 1
ATOM 639 C C . ALA A 1 183 ? 52.91700 1.60300 29.98400 1.000 72.94000 183 ALA A C 1
ATOM 640 O O . ALA A 1 183 ? 53.06800 0.40700 30.28700 1.000 78.23000 183 ALA A O 1
ATOM 642 N N . GLY A 1 184 ? 53.64900 2.19200 29.03200 1.000 72.03000 184 GLY A N 1
ATOM 643 C CA . GLY A 1 184 ? 54.67500 1.49800 28.26000 1.000 68.14000 184 GLY A CA 1
ATOM 644 C C . GLY A 1 184 ? 54.35500 0.13200 27.67100 1.000 68.68000 184 GLY A C 1
ATOM 645 O O . GLY A 1 184 ? 55.26200 -0.69000 27.52700 1.000 68.45000 184 GLY A O 1
ATOM 646 N N . LEU A 1 185 ? 53.08900 -0.12600 27.32100 1.000 70.80000 185 LEU A N 1
ATOM 647 C CA . LEU A 1 185 ? 52.69400 -1.37800 26.67400 1.000 73.36000 185 LEU A CA 1
ATOM 648 C C . LEU A 1 185 ? 53.21600 -1.43500 25.23300 1.000 73.52000 185 LEU A C 1
ATOM 649 O O . LEU A 1 185 ? 53.52600 -0.39800 24.63300 1.000 68.32000 185 LEU A O 1
ATOM 654 N N . PRO A 1 186 ? 53.31900 -2.63900 24.65700 1.000 75.80000 186 PRO A N 1
ATOM 655 C CA . PRO A 1 186 ? 53.73800 -2.76200 23.25400 1.000 69.67000 186 PRO A CA 1
ATOM 656 C C . PRO A 1 186 ? 52.92400 -1.86200 22.33800 1.000 72.73000 186 PRO A C 1
ATOM 657 O O . PRO A 1 186 ? 51.69100 -1.79600 22.43200 1.000 72.27000 186 PRO A O 1
ATOM 661 N N . PHE A 1 187 ? 53.62900 -1.15900 21.45000 1.000 73.11000 187 PHE A N 1
ATOM 662 C CA . PHE A 1 187 ? 52.98300 -0.20700 20.55700 1.000 70.32000 187 PHE A CA 1
ATOM 663 C C . PHE A 1 187 ? 52.14000 -0.94400 19.53200 1.000 68.23000 187 PHE A C 1
ATOM 664 O O . PHE A 1 187 ? 52.63800 -1.83300 18.83600 1.000 66.96000 187 PHE A O 1
ATOM 672 N N . GLU A 1 188 ? 50.85600 -0.58300 19.46000 1.000 69.40000 188 GLU A N 1
ATOM 673 C CA . GLU A 1 188 ? 49.98000 -0.95900 18.36000 1.000 68.11000 188 GLU A CA 1
ATOM 674 C C . GLU A 1 188 ? 49.20300 0.27500 17.89800 1.000 65.98000 188 GLU A C 1
ATOM 675 O O . GLU A 1 188 ? 48.91500 1.18100 18.68300 1.000 67.32000 188 GLU A O 1
ATOM 681 N N . THR A 1 189 ? 48.93000 0.33200 16.59300 1.000 62.92000 189 THR A N 1
ATOM 682 C CA . THR A 1 189 ? 48.23700 1.45800 15.98500 1.000 61.78000 189 THR A CA 1
ATOM 683 C C . THR A 1 189 ? 46.76800 1.47100 16.38600 1.000 63.10000 189 THR A C 1
ATOM 684 O O . THR A 1 189 ? 46.21200 0.48200 16.88000 1.000 59.66000 189 THR A O 1
ATOM 688 N N . VAL A 1 190 ? 46.12200 2.60900 16.12300 1.000 63.53000 190 VAL A N 1
ATOM 689 C CA . VAL A 1 190 ? 44.69700 2.70900 16.41200 1.000 63.08000 190 VAL A CA 1
ATOM 690 C C . VAL A 1 190 ? 43.91300 1.70600 15.57200 1.000 64.80000 190 VAL A C 1
ATOM 691 O O . VAL A 1 190 ? 42.91000 1.13700 16.03400 1.000 60.13000 190 VAL A O 1
ATOM 695 N N . LYS A 1 191 ? 44.38300 1.43000 14.34500 1.000 63.44000 191 LYS A N 1
ATOM 696 C CA . LYS A 1 191 ? 43.70600 0.42900 13.52300 1.000 56.51000 191 LYS A CA 1
ATOM 697 C C . LYS A 1 191 ? 43.84500 -0.97100 14.12600 1.000 59.36000 191 LYS A C 1
ATOM 698 O O . LYS A 1 191 ? 42.87000 -1.72800 14.18300 1.000 58.45000 191 LYS A O 1
ATOM 704 N N . GLN A 1 192 ? 45.03800 -1.32300 14.61400 1.000 60.32000 192 GLN A N 1
ATOM 705 C CA . GLN A 1 192 ? 45.20400 -2.60200 15.30600 1.000 62.11000 192 GLN A CA 1
ATOM 706 C C . GLN A 1 192 ? 44.31600 -2.70300 16.54400 1.000 58.40000 192 GLN A C 1
ATOM 707 O O . GLN A 1 192 ? 43.74700 -3.76500 16.82600 1.000 57.89000 192 GLN A O 1
ATOM 713 N N . ILE A 1 193 ? 44.20100 -1.62200 17.31000 1.000 55.81000 193 ILE A N 1
ATOM 714 C CA . ILE A 1 193 ? 43.37800 -1.67200 18.51300 1.000 62.02000 193 ILE A CA 1
ATOM 715 C C . ILE A 1 193 ? 41.92400 -1.93500 18.14500 1.000 60.01000 193 ILE A C 1
ATOM 716 O O . ILE A 1 193 ? 41.25700 -2.80200 18.73200 1.000 55.21000 193 ILE A O 1
ATOM 721 N N . ILE A 1 194 ? 41.41200 -1.17800 17.16300 1.000 56.42000 194 ILE A N 1
ATOM 722 C CA . ILE A 1 194 ? 40.03900 -1.36100 16.70200 1.000 56.62000 194 ILE A CA 1
ATOM 723 C C . ILE A 1 194 ? 39.85700 -2.77100 16.16300 1.000 58.74000 194 ILE A C 1
ATOM 724 O O . ILE A 1 194 ? 38.80900 -3.40300 16.34600 1.000 58.15000 194 ILE A O 1
ATOM 729 N N . ASP A 1 195 ? 40.87900 -3.28500 15.48600 1.000 57.85000 195 ASP A N 1
ATOM 730 C CA . ASP A 1 195 ? 40.79300 -4.62300 14.92200 1.000 57.17000 195 ASP A CA 1
ATOM 731 C C . ASP A 1 195 ? 40.67800 -5.65700 16.02500 1.000 57.31000 195 ASP A C 1
ATOM 732 O O . ASP A 1 195 ? 39.79600 -6.52400 15.99600 1.000 56.96000 195 ASP A O 1
ATOM 737 N N . ARG A 1 196 ? 41.54400 -5.55700 17.02900 1.000 62.29000 196 ARG A N 1
ATOM 738 C CA . ARG A 1 196 ? 41.50100 -6.51400 18.11900 1.000 57.14000 196 ARG A CA 1
ATOM 739 C C . ARG A 1 196 ? 40.19300 -6.42000 18.89600 1.000 57.09000 196 ARG A C 1
ATOM 740 O O . ARG A 1 196 ? 39.65100 -7.43900 19.33200 1.000 58.54000 196 ARG A O 1
ATOM 748 N N . LEU A 1 197 ? 39.63300 -5.23300 19.04800 1.000 53.20000 197 LEU A N 1
ATOM 749 C CA . LEU A 1 197 ? 38.39500 -5.24800 19.80200 1.000 59.02000 197 LEU A CA 1
ATOM 750 C C . LEU A 1 197 ? 37.16300 -5.48600 18.93500 1.000 62.21000 197 LEU A C 1
ATOM 751 O O . LEU A 1 197 ? 36.09800 -5.81600 19.47500 1.000 59.50000 197 LEU A O 1
ATOM 756 N N . ASN A 1 198 ? 37.29000 -5.36700 17.60500 1.000 64.63000 198 ASN A N 1
ATOM 757 C CA . ASN A 1 198 ? 36.25100 -5.87000 16.70700 1.000 55.21000 198 ASN A CA 1
ATOM 758 C C . ASN A 1 198 ? 36.10800 -7.38200 16.84900 1.000 59.32000 198 ASN A C 1
ATOM 759 O O . ASN A 1 198 ? 34.99200 -7.92000 16.84100 1.000 61.22000 198 ASN A O 1
ATOM 764 N N . ALA A 1 199 ? 37.24000 -8.06900 17.03300 1.000 58.74000 199 ALA A N 1
ATOM 765 C CA . ALA A 1 199 ? 37.26000 -9.51800 17.21100 1.000 58.50000 199 ALA A CA 1
ATOM 766 C C . ALA A 1 199 ? 36.70300 -9.92500 18.56500 1.000 60.67000 199 ALA A C 1
ATOM 767 O O . ALA A 1 199 ? 35.82800 -10.79300 18.65100 1.000 60.33000 199 ALA A O 1
ATOM 769 N N . GLU A 1 200 ? 37.23600 -9.33900 19.64100 1.000 65.15000 200 GLU A N 1
ATOM 770 C CA . GLU A 1 200 ? 36.82400 -9.72600 20.98500 1.000 63.31000 200 GLU A CA 1
ATOM 771 C C . GLU A 1 200 ? 35.34500 -9.49500 21.21100 1.000 64.95000 200 GLU A C 1
ATOM 772 O O . GLU A 1 200 ? 34.76800 -10.08400 22.13300 1.000 64.10000 200 GLU A O 1
ATOM 778 N N . ALA A 1 201 ? 34.73000 -8.63000 20.40300 1.000 63.86000 201 ALA A N 1
ATOM 779 C CA . ALA A 1 201 ? 33.30200 -8.38400 20.48800 1.000 63.05000 201 ALA A CA 1
ATOM 780 C C . ALA A 1 201 ? 32.49600 -9.40900 19.70400 1.000 69.83000 201 ALA A C 1
ATOM 781 O O . ALA A 1 201 ? 31.36700 -9.72500 20.10000 1.000 66.06000 201 ALA A O 1
ATOM 783 N N . LYS A 1 202 ? 33.04800 -9.92600 18.59400 1.000 72.63000 202 LYS A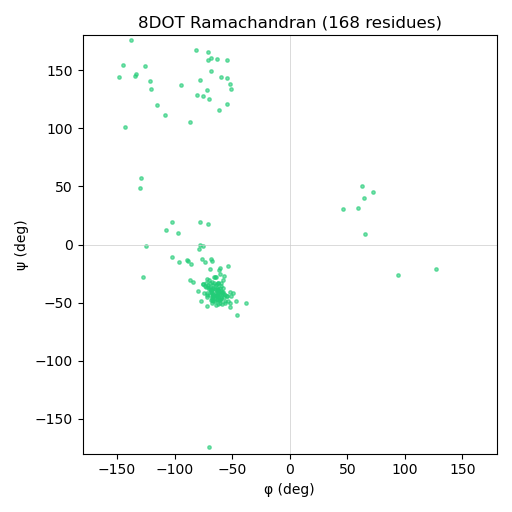 N 1
ATOM 784 C CA . LYS A 1 202 ? 32.39100 -11.01200 17.86800 1.000 67.23000 202 LYS A CA 1
ATOM 785 C C . LYS A 1 202 ? 32.46800 -12.31800 18.66200 1.000 72.93000 202 LYS A C 1
ATOM 786 O O . LYS A 1 202 ? 31.52400 -13.11700 18.64900 1.000 72.62000 202 LYS A O 1
ATOM 792 N N . ALA A 1 203 ? 33.57600 -12.52900 19.39100 1.000 70.19000 203 ALA A N 1
ATOM 793 C CA . ALA A 1 203 ? 33.76300 -13.75200 20.16800 1.000 64.61000 203 ALA A CA 1
ATOM 794 C C . ALA A 1 203 ? 32.84800 -13.78700 21.39200 1.000 75.98000 203 ALA A C 1
ATOM 795 O O . ALA A 1 203 ? 32.28300 -14.84200 21.72500 1.000 77.46000 203 ALA A O 1
ATOM 797 N N . ASP A 1 204 ? 32.70600 -12.65900 22.07600 1.000 75.96000 204 ASP A N 1
ATOM 798 C CA . ASP A 1 204 ? 31.82500 -12.53700 23.24000 1.000 73.13000 204 ASP A CA 1
ATOM 799 C C . ASP A 1 204 ? 31.18100 -11.15800 23.20600 1.000 72.62000 204 ASP A C 1
ATOM 800 O O . ASP A 1 204 ? 31.82200 -10.16300 23.58300 1.000 71.39000 204 ASP A O 1
ATOM 805 N N . PRO A 1 205 ? 29.92200 -11.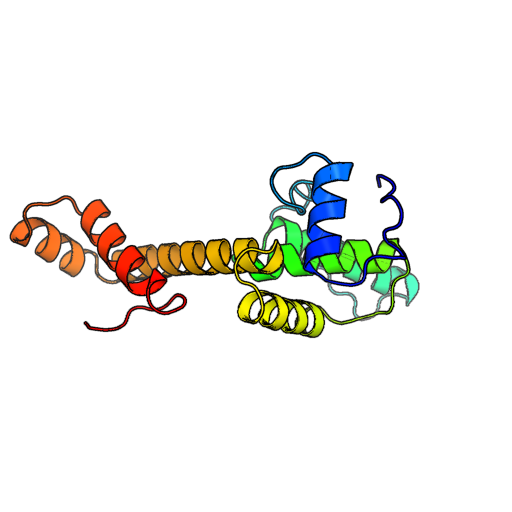05400 22.76800 1.000 74.01000 205 PRO A N 1
ATOM 806 C CA . PRO A 1 205 ? 29.25400 -9.74600 22.69900 1.000 73.04000 205 PRO A CA 1
ATOM 807 C C . PRO A 1 205 ? 28.81500 -9.20100 24.04700 1.000 74.37000 205 PRO A C 1
ATOM 808 O O . PRO A 1 205 ? 28.25100 -8.09700 24.10600 1.000 74.68000 205 PRO A O 1
ATOM 812 N N . ASP A 1 206 ? 29.04500 -9.94400 25.12500 1.000 78.26000 206 ASP A N 1
ATOM 813 C CA . ASP A 1 206 ? 28.64700 -9.48200 26.44000 1.000 81.35000 206 ASP A CA 1
ATOM 814 C C . ASP A 1 206 ? 29.79100 -8.80700 27.18100 1.000 77.08000 206 ASP A C 1
ATOM 815 O O . ASP A 1 206 ? 29.53800 -8.09100 28.15900 1.000 74.39000 206 ASP A O 1
ATOM 820 N N . SER A 1 207 ? 31.02800 -8.98200 26.71000 1.000 68.82000 207 SER A N 1
ATOM 821 C CA . SER A 1 207 ? 32.17200 -8.35900 27.35000 1.000 67.97000 207 SER A CA 1
ATOM 822 C C . SER A 1 207 ? 32.14700 -6.85500 27.13500 1.000 68.56000 207 SER A C 1
ATOM 823 O O . SER A 1 207 ? 31.20600 -6.28500 26.58100 1.000 70.28000 207 SER A O 1
ATOM 826 N N . THR A 1 208 ? 33.22300 -6.21200 27.57800 1.000 68.90000 208 THR A N 1
ATOM 827 C CA . THR A 1 208 ? 33.30300 -4.75900 27.50700 1.000 67.76000 208 THR A CA 1
ATOM 828 C C . THR A 1 208 ? 33.49400 -4.30100 26.05900 1.000 67.60000 208 THR A C 1
ATOM 829 O O . THR A 1 208 ? 32.83200 -3.36000 25.60100 1.000 65.94000 208 THR A O 1
ATOM 833 N N . ALA A 1 209 ? 34.37700 -4.97700 25.31700 1.000 63.30000 209 ALA A N 1
ATOM 834 C CA . ALA A 1 209 ? 34.43100 -4.81700 23.86700 1.000 63.98000 209 ALA A CA 1
ATOM 835 C C . ALA A 1 209 ? 33.04000 -4.88300 23.23600 1.000 65.19000 209 ALA A C 1
ATOM 836 O O . ALA A 1 209 ? 32.67100 -4.02800 22.42300 1.000 65.91000 209 ALA A O 1
ATOM 838 N N . GLY A 1 210 ? 32.25200 -5.89300 23.59900 1.000 62.53000 210 GLY A N 1
ATOM 839 C CA . GLY A 1 210 ? 30.96000 -6.06600 22.96300 1.000 63.52000 210 GLY A CA 1
ATOM 840 C C . GLY A 1 210 ? 29.96300 -4.98000 23.31900 1.000 68.35000 210 GLY A C 1
ATOM 841 O O . GLY A 1 210 ? 29.18100 -4.54200 22.46900 1.000 70.45000 210 GLY A O 1
ATOM 842 N N . GLN A 1 211 ? 29.94500 -4.55400 24.58400 1.000 71.66000 211 GLN A N 1
ATOM 843 C CA . GLN A 1 211 ? 29.09200 -3.43400 24.96500 1.000 71.70000 211 GLN A CA 1
ATOM 844 C C . GLN A 1 211 ? 29.51500 -2.16600 24.23200 1.000 67.73000 211 GLN A C 1
ATOM 845 O O . GLN A 1 211 ? 28.66800 -1.35400 23.84800 1.000 69.35000 211 GLN A O 1
ATOM 851 N N . VAL A 1 212 ? 30.81300 -2.01500 23.97500 1.000 63.59000 212 VAL A N 1
ATOM 852 C CA . VAL A 1 212 ? 31.30500 -0.86100 23.22900 1.000 62.50000 212 VAL A CA 1
ATOM 853 C C . VAL A 1 212 ? 30.81700 -0.90000 21.77800 1.000 67.03000 212 VAL A C 1
ATOM 854 O O . VAL A 1 212 ? 30.34400 0.11300 21.25100 1.000 64.88000 212 VAL A O 1
ATOM 858 N N . ARG A 1 213 ? 30.93000 -2.06600 21.10700 1.000 69.11000 213 ARG A N 1
ATOM 859 C CA . ARG A 1 213 ? 30.44400 -2.20900 19.72700 1.000 63.21000 213 ARG A CA 1
ATOM 860 C C . ARG A 1 213 ? 28.95600 -1.92200 19.63200 1.000 64.01000 213 ARG A C 1
ATOM 861 O O . ARG A 1 213 ? 28.51100 -1.22200 18.71600 1.000 62.32000 213 ARG A O 1
ATOM 869 N N . ARG A 1 214 ? 28.16600 -2.49400 20.54600 1.000 66.00000 214 ARG A N 1
ATOM 870 C CA . ARG A 1 214 ? 26.72800 -2.25300 20.55400 1.000 64.08000 214 ARG A CA 1
ATOM 871 C C . ARG A 1 214 ? 26.44100 -0.75700 20.58900 1.000 64.32000 214 ARG A C 1
ATOM 872 O O . ARG A 1 214 ? 25.67300 -0.24000 19.76900 1.000 62.45000 214 ARG A O 1
ATOM 880 N N . ASP A 1 215 ? 27.10700 -0.03600 21.49900 1.000 66.61000 215 ASP A N 1
ATOM 881 C CA . ASP A 1 215 ? 26.91600 1.41100 21.61700 1.000 69.57000 215 ASP A CA 1
ATOM 882 C C . ASP A 1 215 ? 27.40200 2.16600 20.37300 1.000 63.52000 215 ASP A C 1
ATOM 883 O O . ASP A 1 215 ? 26.87900 3.24100 20.05400 1.000 60.82000 215 ASP A O 1
ATOM 888 N N . TYR A 1 216 ? 28.38200 1.61900 19.65600 1.000 61.03000 216 TYR A N 1
ATOM 889 C CA . TYR A 1 216 ? 28.84400 2.25000 18.42500 1.000 57.49000 216 TYR A CA 1
ATOM 890 C C . TYR A 1 216 ? 27.83500 2.04700 17.29800 1.000 61.46000 216 TYR A C 1
ATOM 891 O O . TYR A 1 216 ? 27.55300 2.97500 16.52800 1.000 61.04000 216 TYR A O 1
ATOM 900 N N . VAL A 1 217 ? 27.27700 0.83900 17.19300 1.000 58.02000 217 VAL A N 1
ATOM 901 C CA . VAL A 1 217 ? 26.25400 0.56600 16.19300 1.000 53.66000 217 VAL A CA 1
ATOM 902 C C . VAL A 1 217 ? 25.01700 1.41900 16.44000 1.000 54.94000 217 VAL A C 1
ATOM 903 O O . VAL A 1 217 ? 24.48300 2.05200 15.52000 1.000 51.63000 217 VAL A O 1
ATOM 907 N N . GLU A 1 218 ? 24.55100 1.46500 17.69100 1.000 58.15000 218 GLU A N 1
ATOM 908 C CA . GLU A 1 218 ? 23.38000 2.26800 18.01900 1.000 54.24000 218 GLU A CA 1
ATOM 909 C C . GLU A 1 218 ? 23.62200 3.73300 17.69900 1.000 54.59000 218 GLU A C 1
ATOM 910 O O . GLU A 1 218 ? 22.73000 4.42000 17.18400 1.000 53.10000 218 GLU A O 1
ATOM 916 N N . GLN A 1 219 ? 24.83700 4.22500 17.97800 1.000 57.40000 219 GLN A N 1
ATOM 917 C CA . GLN A 1 219 ? 25.16600 5.61800 17.68600 1.000 54.62000 219 GLN A CA 1
ATOM 918 C C . GLN A 1 219 ? 25.23000 5.86700 16.19600 1.000 56.00000 219 GLN A C 1
ATOM 919 O O . GLN A 1 219 ? 24.69000 6.86300 15.70900 1.000 60.11000 219 GLN A O 1
ATOM 925 N N . THR A 1 220 ? 25.93300 5.00200 15.46300 1.000 51.29000 220 THR A N 1
ATOM 926 C CA . THR A 1 220 ? 25.97200 5.16400 14.01900 1.000 54.88000 220 THR A CA 1
ATOM 927 C C . THR A 1 220 ? 24.55700 5.15600 13.45200 1.000 53.78000 220 THR A C 1
ATOM 928 O O . THR A 1 220 ? 24.19900 6.03600 12.66500 1.000 54.42000 220 THR A O 1
ATOM 932 N N . ALA A 1 221 ? 23.71600 4.21700 13.90000 1.000 51.71000 221 ALA A N 1
ATOM 933 C CA . ALA A 1 221 ? 22.35300 4.13800 13.37600 1.000 52.35000 221 ALA A CA 1
ATOM 934 C C . ALA A 1 221 ? 21.57300 5.42100 13.61900 1.000 51.84000 221 ALA A C 1
ATOM 935 O O . ALA A 1 221 ? 20.70800 5.79200 12.82000 1.000 50.98000 221 ALA A O 1
ATOM 937 N N . ALA A 1 222 ? 21.84600 6.10000 14.72600 1.000 56.03000 222 ALA A N 1
ATOM 938 C CA . ALA A 1 222 ? 21.14500 7.33700 15.01900 1.000 49.62000 222 ALA A CA 1
ATOM 939 C C . ALA A 1 222 ? 21.62900 8.46500 14.11700 1.000 51.24000 222 ALA A C 1
ATOM 940 O O . ALA A 1 222 ? 20.84700 9.32700 13.71300 1.000 49.33000 222 ALA A O 1
ATOM 942 N N . GLN A 1 223 ? 22.92400 8.47600 13.79900 1.000 54.56000 223 GLN A N 1
ATOM 943 C CA . GLN A 1 223 ? 23.47200 9.52100 12.94600 1.000 52.17000 223 GLN A CA 1
ATOM 944 C C . GLN A 1 223 ? 23.00200 9.33300 11.51300 1.000 54.07000 223 GLN A C 1
ATOM 945 O O . GLN A 1 223 ? 22.58700 10.29000 10.85400 1.000 55.73000 223 GLN A O 1
ATOM 951 N N . GLN A 1 224 ? 23.05900 8.09500 11.02200 1.000 57.80000 224 GLN A N 1
ATOM 952 C CA . GLN A 1 224 ? 22.45600 7.75200 9.74300 1.000 53.71000 224 GLN A CA 1
ATOM 953 C C . GLN A 1 224 ? 20.99600 8.19200 9.67700 1.000 56.27000 224 GLN A C 1
ATOM 954 O O . GLN A 1 224 ? 20.53600 8.69700 8.64300 1.000 56.77000 224 GLN A O 1
ATOM 960 N N . ALA A 1 225 ? 20.24200 8.01400 10.76900 1.000 53.49000 225 ALA A N 1
ATOM 961 C CA . ALA A 1 225 ? 18.83500 8.38400 10.71300 1.000 52.17000 225 ALA A CA 1
ATOM 962 C C . ALA A 1 225 ? 18.67700 9.89600 10.62000 1.000 53.12000 225 ALA A C 1
ATOM 963 O O . ALA A 1 225 ? 17.89500 10.39300 9.79800 1.000 54.44000 225 ALA A O 1
ATOM 965 N N . ALA A 1 226 ? 19.45600 10.64600 11.40800 1.000 50.39000 226 ALA A N 1
ATOM 966 C CA . ALA A 1 226 ? 19.33600 12.10200 11.40000 1.000 48.96000 226 ALA A CA 1
ATOM 967 C C . ALA A 1 226 ? 19.69300 12.66900 10.03500 1.000 55.80000 226 ALA A C 1
ATOM 968 O O . ALA A 1 226 ? 18.98200 13.53400 9.50500 1.000 55.95000 226 ALA A O 1
ATOM 970 N N . ALA A 1 227 ? 20.77700 12.16100 9.43900 1.000 54.49000 227 ALA A N 1
ATOM 971 C CA . ALA A 1 227 ? 21.22200 12.61700 8.12500 1.000 52.84000 227 ALA A CA 1
ATOM 972 C C . ALA A 1 227 ? 20.18000 12.34200 7.06000 1.000 53.61000 227 ALA A C 1
ATOM 973 O O . ALA A 1 227 ? 19.84100 13.22600 6.26700 1.000 51.77000 227 ALA A O 1
ATOM 975 N N . TRP A 1 228 ? 19.70100 11.09700 6.99600 1.000 58.33000 228 TRP A N 1
ATOM 976 C CA . TRP A 1 228 ? 18.64800 10.76000 6.04900 1.000 57.29000 228 TRP A CA 1
ATOM 977 C C . TRP A 1 228 ? 17.45300 11.69000 6.22000 1.000 55.59000 228 TRP A C 1
ATOM 978 O O . TRP A 1 228 ? 16.89700 12.18700 5.23400 1.000 54.58000 228 TRP A O 1
ATOM 989 N N . THR A 1 229 ? 17.05500 11.94700 7.46700 1.000 52.17000 229 THR A N 1
ATOM 990 C CA . THR A 1 229 ? 15.94100 12.85200 7.71100 1.000 52.14000 229 THR A CA 1
ATOM 991 C C . THR A 1 229 ? 16.22600 14.22700 7.13000 1.000 57.60000 229 THR A C 1
ATOM 992 O O . THR A 1 229 ? 15.42500 14.76600 6.36100 1.000 62.12000 229 THR A O 1
ATOM 996 N N . ALA A 1 230 ? 17.38200 14.79900 7.46300 1.000 56.10000 230 ALA A N 1
ATOM 997 C CA . ALA A 1 230 ? 17.69500 16.13900 6.99700 1.000 50.73000 230 ALA A CA 1
ATOM 998 C C . ALA A 1 230 ? 17.90900 16.20900 5.48700 1.000 58.72000 230 ALA A C 1
ATOM 999 O O . ALA A 1 230 ? 17.92400 17.31500 4.94400 1.000 67.79000 230 ALA A O 1
ATOM 1001 N N . ARG A 1 231 ? 18.07500 15.07300 4.79500 1.000 57.37000 231 ARG A N 1
ATOM 1002 C CA . ARG A 1 231 ? 18.13400 15.06400 3.33200 1.000 55.76000 231 ARG A CA 1
ATOM 1003 C C . ARG A 1 231 ? 16.76500 14.98300 2.69500 1.000 62.90000 231 ARG A C 1
ATOM 1004 O O . ARG A 1 231 ? 16.57800 15.46400 1.57200 1.000 65.38000 231 ARG A O 1
ATOM 1012 N N . ASN A 1 232 ? 15.81500 14.34300 3.36000 1.000 62.41000 232 ASN A N 1
ATOM 1013 C CA . ASN A 1 232 ? 14.51100 14.09400 2.77300 1.000 61.33000 232 ASN A CA 1
ATOM 1014 C C . ASN A 1 232 ? 13.43400 14.53100 3.73600 1.000 57.04000 232 ASN A C 1
ATOM 1015 O O . ASN A 1 232 ? 12.49800 13.79400 4.03900 1.000 59.19000 232 ASN A O 1
ATOM 1020 N N . LEU A 1 233 ? 13.59500 15.75600 4.24800 1.000 58.36000 233 LEU A N 1
ATOM 1021 C CA . LEU A 1 233 ? 12.57100 16.43000 5.04300 1.000 54.68000 233 LEU A CA 1
ATOM 1022 C C . LEU A 1 233 ? 11.15100 16.17400 4.54400 1.000 56.04000 233 LEU A C 1
ATOM 1023 O O . 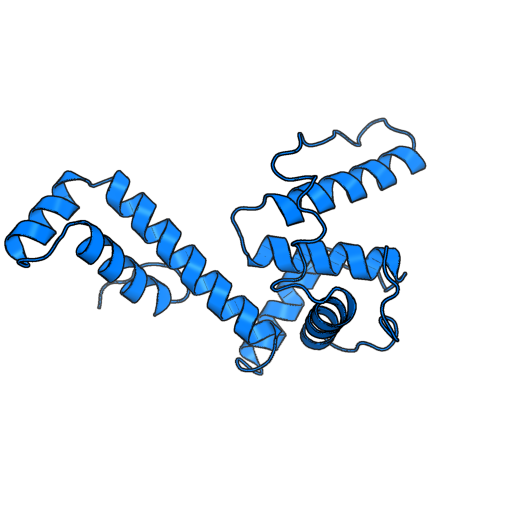LEU A 1 233 ? 10.27600 15.78200 5.32200 1.000 56.29000 233 LEU A O 1
ATOM 1028 N N . GLU A 1 234 ? 10.89200 16.36900 3.24700 1.000 55.84000 234 GLU A N 1
ATOM 1029 C CA . GLU A 1 234 ? 9.51300 16.20300 2.79300 1.000 55.75000 234 GLU A CA 1
ATOM 1030 C C . GLU A 1 234 ? 9.10000 14.73800 2.75800 1.000 60.70000 234 GLU A C 1
ATOM 1031 O O . GLU A 1 234 ? 7.92800 14.42600 3.00700 1.000 62.16000 234 GLU A O 1
ATOM 1037 N N . TRP A 1 235 ? 10.03900 13.83100 2.45700 1.000 62.65000 235 TRP A N 1
ATOM 1038 C CA . TRP A 1 235 ? 9.74200 12.40000 2.49800 1.000 57.01000 235 TRP A CA 1
ATOM 1039 C C . TRP A 1 235 ? 9.40100 11.94400 3.91600 1.000 57.82000 235 TRP A C 1
ATOM 1040 O O . TRP A 1 235 ? 8.43800 11.19400 4.12200 1.000 59.50000 235 TRP A O 1
ATOM 1051 N N . ALA A 1 236 ? 10.17800 12.38800 4.90800 1.000 55.49000 236 ALA A N 1
ATOM 1052 C CA . ALA A 1 236 ? 9.86100 12.06500 6.29800 1.000 61.02000 236 ALA A CA 1
ATOM 1053 C C . ALA A 1 236 ? 8.48000 12.58800 6.69600 1.000 61.77000 236 ALA A C 1
ATOM 1054 O O . ALA A 1 236 ? 7.69400 11.86800 7.32200 1.000 63.69000 236 ALA A O 1
ATOM 1056 N N . THR A 1 237 ? 8.16600 13.83600 6.34700 1.000 57.22000 237 THR A N 1
ATOM 1057 C CA . THR A 1 237 ? 6.86700 14.39600 6.69800 1.000 59.17000 237 THR A CA 1
ATOM 1058 C C . THR A 1 237 ? 5.72900 13.60700 6.05000 1.000 61.09000 237 THR A C 1
ATOM 1059 O O . THR A 1 237 ? 4.75000 13.24300 6.71700 1.000 58.35000 237 THR A O 1
ATOM 1063 N N . TYR A 1 238 ? 5.83800 13.33000 4.74600 1.000 58.95000 238 TYR A N 1
ATOM 1064 C CA . TYR A 1 238 ? 4.83200 12.49500 4.10600 1.000 57.90000 238 TYR A CA 1
ATOM 1065 C C . TYR A 1 238 ? 4.62800 11.19800 4.88600 1.000 60.90000 238 TYR A C 1
ATOM 1066 O O . TYR A 1 238 ? 3.49100 10.80100 5.15700 1.000 63.30000 238 TYR A O 1
ATOM 1075 N N . LEU A 1 239 ? 5.72100 10.56300 5.31800 1.000 59.76000 239 LEU A N 1
ATOM 1076 C CA . LEU A 1 239 ? 5.62400 9.31000 6.06500 1.000 63.16000 239 LEU A CA 1
ATOM 1077 C C . LEU A 1 239 ? 4.96700 9.49400 7.43200 1.000 63.21000 239 LEU A C 1
ATOM 1078 O O . LEU A 1 239 ? 4.22900 8.61600 7.89500 1.000 63.40000 239 LEU A O 1
ATOM 1083 N N . ALA A 1 240 ? 5.25400 10.60400 8.11300 1.000 63.04000 240 ALA A N 1
ATOM 1084 C CA . ALA A 1 240 ? 4.59900 10.87100 9.38900 1.000 61.23000 240 ALA A CA 1
ATOM 1085 C C . ALA A 1 240 ? 3.09700 11.04600 9.20100 1.000 66.07000 240 ALA A C 1
ATOM 1086 O O . ALA A 1 240 ? 2.30600 10.38700 9.88200 1.000 67.21000 240 ALA A O 1
ATOM 1088 N N . LYS A 1 241 ? 2.68300 11.93300 8.28000 1.000 66.55000 241 LYS A N 1
ATOM 1089 C CA . LYS A 1 241 ? 1.26500 12.07000 7.93600 1.000 62.87000 241 LYS A CA 1
ATOM 1090 C C . LYS A 1 241 ? 0.59100 10.71900 7.73100 1.000 64.54000 241 LYS A C 1
ATOM 1091 O O . LYS A 1 241 ? -0.36400 10.36900 8.43700 1.000 61.13000 241 LYS A O 1
ATOM 1097 N N . VAL A 1 242 ? 1.08300 9.94700 6.76100 1.000 68.75000 242 VAL A N 1
ATOM 1098 C CA . VAL A 1 242 ? 0.42100 8.70000 6.38600 1.000 67.39000 242 VAL A CA 1
ATOM 1099 C C . VAL A 1 242 ? 0.43400 7.71400 7.54200 1.000 65.56000 242 VAL A C 1
ATOM 1100 O O . VAL A 1 242 ? -0.57400 7.05400 7.82900 1.000 66.26000 242 VAL A O 1
ATOM 1104 N N . ARG A 1 243 ? 1.56600 7.59300 8.22300 1.000 66.50000 243 ARG A N 1
ATOM 1105 C CA . ARG A 1 243 ? 1.64800 6.61800 9.29800 1.000 65.70000 243 ARG A CA 1
ATOM 1106 C C . ARG A 1 243 ? 0.98100 7.10900 10.58100 1.000 63.41000 243 ARG A C 1
ATOM 1107 O O . ARG A 1 243 ? 0.88300 6.33900 11.53500 1.000 72.51000 243 ARG A O 1
ATOM 1115 N N . GLY A 1 244 ? 0.48700 8.34300 10.61800 1.000 58.65000 244 GLY A N 1
ATOM 1116 C CA . GLY A 1 244 ? -0.16200 8.85500 11.81500 1.000 55.82000 244 GLY A CA 1
ATOM 1117 C C . GLY A 1 244 ? 0.75100 8.97600 13.01800 1.000 63.39000 244 GLY A C 1
ATOM 1118 O O . GLY A 1 244 ? 0.34400 8.65500 14.14300 1.000 66.96000 244 GLY A O 1
ATOM 1119 N N . ILE A 1 245 ? 1.99000 9.41500 12.80600 1.000 62.58000 245 ILE A N 1
ATOM 1120 C CA . ILE A 1 245 ? 2.99100 9.53600 13.85200 1.000 59.08000 245 ILE A CA 1
ATOM 1121 C C . ILE A 1 245 ? 3.73900 10.84700 13.64200 1.000 59.69000 245 ILE A C 1
ATOM 1122 O O . ILE A 1 245 ? 3.49100 11.57900 12.68300 1.000 61.87000 245 ILE A O 1
ATOM 1127 N N . THR A 1 246 ? 4.64500 11.15900 14.56200 1.000 59.29000 246 THR A N 1
ATOM 1128 C CA . THR A 1 246 ? 5.42900 12.38000 14.46700 1.000 61.34000 246 THR A CA 1
ATOM 1129 C C . THR A 1 246 ? 6.60100 12.18700 13.51200 1.000 62.93000 246 THR A C 1
ATOM 1130 O O . THR A 1 246 ? 6.94600 11.06500 13.13700 1.000 62.10000 246 THR A O 1
ATOM 1134 N N . VAL A 1 247 ? 7.24300 13.29900 13.13300 1.000 64.40000 247 VAL A N 1
ATOM 1135 C CA . VAL A 1 247 ? 8.39200 13.19100 12.23200 1.000 60.99000 247 VAL A CA 1
ATOM 1136 C C . VAL A 1 247 ? 9.56100 12.51900 12.94500 1.000 60.02000 247 VAL A C 1
ATOM 1137 O O . VAL A 1 247 ? 10.23900 11.65500 12.36500 1.000 53.80000 247 VAL A O 1
ATOM 1141 N N . ALA A 1 248 ? 9.79200 12.87400 14.22600 1.000 53.69000 248 ALA A N 1
ATOM 1142 C CA . ALA A 1 248 ? 10.87200 12.24300 14.98600 1.000 51.19000 248 ALA A CA 1
ATOM 1143 C C . ALA A 1 248 ? 10.66000 10.74000 15.14800 1.000 53.79000 248 ALA A C 1
ATOM 1144 O O . ALA A 1 248 ? 11.63000 9.97100 15.19700 1.000 50.82000 248 ALA A O 1
ATOM 1146 N N . GLU A 1 249 ? 9.40600 10.30200 15.25100 1.000 53.55000 249 GLU A N 1
ATOM 1147 C CA . GLU A 1 249 ? 9.13900 8.88200 15.38300 1.000 52.91000 249 GLU A CA 1
ATOM 1148 C C . GLU A 1 249 ? 9.46400 8.13700 14.10800 1.000 55.78000 249 GLU A C 1
ATOM 1149 O O . GLU A 1 249 ? 9.66500 6.91600 14.15000 1.000 55.16000 249 GLU A O 1
ATOM 1155 N N . VAL A 1 250 ? 9.50600 8.86100 12.98200 1.000 59.88000 250 VAL A N 1
ATOM 1156 C CA . VAL A 1 250 ? 9.89900 8.30300 11.69700 1.000 50.62000 250 VAL A CA 1
ATOM 1157 C C . VAL A 1 250 ? 11.40400 8.15100 11.63600 1.000 50.13000 250 VAL A C 1
ATOM 1158 O O . VAL A 1 250 ? 11.91300 7.08900 11.27300 1.000 54.23000 250 VAL A O 1
ATOM 1162 N N . THR A 1 251 ? 12.13700 9.21100 11.99900 1.000 49.12000 251 THR A N 1
ATOM 1163 C CA . THR A 1 251 ? 13.58400 9.09200 12.17600 1.000 50.37000 251 THR A CA 1
ATOM 1164 C C . THR A 1 251 ? 13.93900 7.89200 13.04700 1.000 52.86000 251 THR A C 1
ATOM 1165 O O . THR A 1 251 ? 14.89200 7.16100 12.74700 1.000 55.74000 251 THR A O 1
ATOM 1169 N N . ALA A 1 252 ? 13.17100 7.67100 14.12400 1.000 53.76000 252 ALA A N 1
ATOM 1170 C CA . ALA A 1 252 ? 13.45300 6.58500 15.05500 1.000 48.36000 252 ALA A CA 1
ATOM 1171 C C . ALA A 1 252 ? 13.28100 5.22300 14.41000 1.000 48.30000 252 ALA A C 1
ATOM 1172 O O . ALA A 1 252 ? 13.98800 4.27900 14.77600 1.000 53.23000 252 ALA A O 1
ATOM 1174 N N . ALA A 1 253 ? 12.33700 5.08700 13.47700 1.000 48.35000 253 ALA A N 1
ATOM 1175 C CA . ALA A 1 253 ? 12.14000 3.80200 12.81100 1.000 46.77000 253 ALA A CA 1
ATOM 1176 C C . ALA A 1 253 ? 13.33700 3.44700 11.94000 1.000 53.24000 253 ALA A C 1
ATOM 1177 O O . ALA A 1 253 ? 13.77700 2.29200 11.93500 1.000 53.21000 253 ALA A O 1
ATOM 1179 N N . TYR A 1 254 ? 13.85300 4.42900 11.17800 1.000 54.10000 254 TYR A N 1
ATOM 1180 C CA . TYR A 1 254 ? 15.09700 4.26300 10.42900 1.000 52.42000 254 TYR A CA 1
ATOM 1181 C C . TYR A 1 254 ? 16.20700 3.75800 11.33500 1.000 54.09000 254 TYR A C 1
ATOM 1182 O O . TYR A 1 254 ? 16.8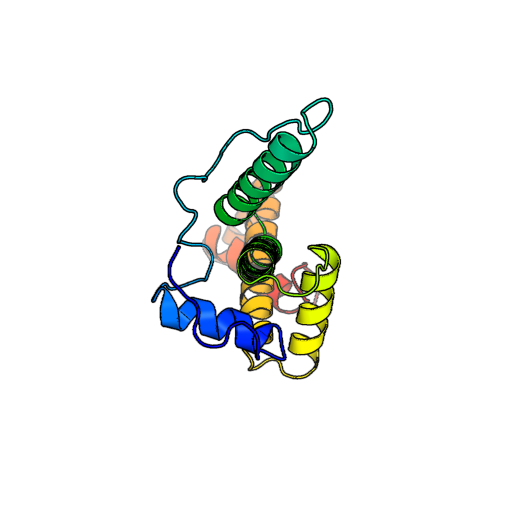8200 2.77500 11.02200 1.000 55.81000 254 TYR A O 1
ATOM 1191 N N . ALA A 1 255 ? 16.40300 4.42400 12.47400 1.000 51.59000 255 ALA A N 1
ATOM 1192 C CA . ALA A 1 255 ? 17.48000 4.03800 13.38000 1.000 52.76000 255 ALA A CA 1
ATOM 1193 C C . ALA A 1 255 ? 17.28000 2.62300 13.93200 1.000 53.98000 255 ALA A C 1
ATOM 1194 O O . ALA A 1 255 ? 18.24600 1.86100 14.06700 1.000 54.67000 255 ALA A O 1
ATOM 1196 N N . ALA A 1 256 ? 16.04300 2.24600 14.25400 1.000 50.92000 256 ALA A N 1
ATOM 1197 C CA . ALA A 1 256 ? 15.79000 0.86400 14.64500 1.000 50.08000 256 ALA A CA 1
ATOM 1198 C C . ALA A 1 256 ? 16.25000 -0.10100 13.55000 1.000 52.23000 256 ALA A C 1
ATOM 1199 O O . ALA A 1 256 ? 16.99200 -1.05900 13.81100 1.000 51.80000 256 ALA A O 1
ATOM 1201 N N . ASN A 1 257 ? 15.84800 0.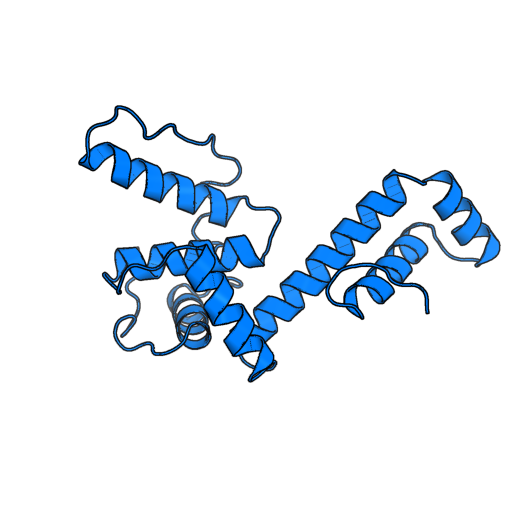17100 12.30300 1.000 53.18000 257 ASN A N 1
ATOM 1202 C CA . ASN A 1 257 ? 16.22300 -0.67900 11.17700 1.000 53.59000 257 ASN A CA 1
ATOM 1203 C C . ASN A 1 257 ? 17.73100 -0.75400 11.00600 1.000 57.29000 257 ASN A C 1
ATOM 1204 O O . ASN A 1 257 ? 18.27900 -1.83900 10.79100 1.000 59.69000 257 ASN A O 1
ATOM 1209 N N . ALA A 1 258 ? 18.41600 0.39200 11.07700 1.000 60.68000 258 ALA A N 1
ATOM 1210 C CA . ALA A 1 258 ? 19.85600 0.42000 10.82200 1.000 58.82000 258 ALA A CA 1
ATOM 1211 C C . ALA A 1 258 ? 20.62700 -0.28500 11.93200 1.000 58.31000 258 ALA A C 1
ATOM 1212 O O . ALA A 1 258 ? 21.62900 -0.96300 11.66600 1.000 56.64000 258 ALA A O 1
ATOM 1214 N N . ALA A 1 259 ? 20.17100 -0.14500 13.18400 1.000 54.17000 259 ALA A N 1
ATOM 1215 C CA . ALA A 1 259 ? 20.82300 -0.85500 14.27500 1.000 51.23000 259 ALA A CA 1
ATOM 1216 C C . ALA A 1 259 ? 20.68700 -2.35800 14.10100 1.000 57.23000 259 ALA A C 1
ATOM 1217 O O . ALA A 1 259 ? 21.59300 -3.11400 14.47600 1.000 60.60000 259 ALA A O 1
ATOM 1219 N N . ARG A 1 260 ? 19.63200 -2.81200 13.44300 1.000 52.30000 260 ARG A N 1
ATOM 1220 C CA . ARG A 1 260 ? 19.48300 -4.27500 13.27700 1.000 52.81000 260 ARG A CA 1
ATOM 1221 C C . ARG A 1 260 ? 20.47800 -4.80000 12.24300 1.000 54.80000 260 ARG A C 1
ATOM 1222 O O . ARG A 1 260 ? 20.67900 -6.00600 12.20100 1.000 54.69000 260 ARG A O 1
ATOM 1230 N N . HIS A 1 261 ? 21.08000 -3.92900 11.44300 1.000 54.58000 261 HIS A N 1
ATOM 1231 C CA . HIS A 1 261 ? 21.97800 -4.41000 10.39600 1.000 58.38000 261 HIS A CA 1
ATOM 1232 C C . HIS A 1 261 ? 23.30400 -3.66200 10.48900 1.000 55.61000 261 HIS A C 1
ATOM 1233 O O . HIS A 1 261 ? 23.74300 -3.01200 9.54700 1.000 62.46000 261 HIS A O 1
ATOM 1240 N N . GLY A 1 262 ? 23.93200 -3.74200 11.65900 1.000 62.92000 262 GLY A N 1
ATOM 1241 C CA . GLY A 1 262 ? 25.30300 -3.29200 11.84800 1.000 62.57000 262 GLY A CA 1
ATOM 1242 C C . GLY A 1 262 ? 25.55200 -1.81100 11.68400 1.000 57.61000 262 GLY A C 1
ATOM 1243 O O . GLY A 1 262 ? 26.71600 -1.39500 11.65000 1.000 58.45000 262 GLY A O 1
ATOM 1244 N N . GLY A 1 263 ? 24.50800 -0.99600 11.57300 1.000 60.66000 263 GLY A N 1
ATOM 1245 C CA . GLY A 1 263 ? 24.64500 0.44700 11.48800 1.000 61.85000 263 GLY A CA 1
ATOM 1246 C C . GLY A 1 263 ? 23.94900 1.08300 10.30100 1.000 60.84000 263 GLY A C 1
ATOM 1247 O O . GLY A 1 263 ? 23.65600 2.29000 10.34600 1.000 57.81000 263 GLY A O 1
ATOM 1248 N N . TYR A 1 264 ? 23.65400 0.32200 9.24400 1.000 60.13000 264 TYR A N 1
ATOM 1249 C CA . TYR A 1 264 ? 23.16300 0.89000 7.99900 1.000 61.01000 264 TYR A CA 1
ATOM 1250 C C . TYR A 1 264 ? 21.81000 0.31900 7.64600 1.000 58.65000 264 TYR A C 1
ATOM 1251 O O . TYR A 1 264 ? 21.57000 -0.87800 7.81600 1.000 61.14000 264 TYR A O 1
ATOM 1260 N N . TYR A 1 265 ? 20.95100 1.19200 7.13000 1.000 59.30000 265 TYR A N 1
ATOM 1261 C CA . TYR A 1 265 ? 19.61300 0.80000 6.71000 1.000 61.96000 265 TYR A CA 1
ATOM 1262 C C . TYR A 1 265 ? 19.63800 -0.27300 5.61300 1.000 61.07000 265 TYR A C 1
ATOM 1263 O O . TYR A 1 265 ? 20.51400 -0.29300 4.73600 1.000 56.27000 265 TYR A O 1
ATOM 1272 N N . GLN A 1 266 ? 18.66000 -1.17300 5.68300 1.000 57.78000 266 GLN A N 1
ATOM 1273 C CA . GLN A 1 266 ? 18.45300 -2.23000 4.70800 1.000 61.19000 266 GLN A CA 1
ATOM 1274 C C . GLN A 1 266 ? 16.95500 -2.50400 4.65100 1.000 66.64000 266 GLN A C 1
ATOM 1275 O O . GLN A 1 266 ? 16.27100 -2.44800 5.67700 1.000 66.52000 266 GLN A O 1
ATOM 1281 N N . PHE A 1 267 ? 16.44700 -2.80700 3.46000 1.000 67.02000 267 PHE A N 1
ATOM 1282 C CA . PHE A 1 267 ? 15.00700 -2.96500 3.28400 1.000 64.95000 267 PHE A CA 1
ATOM 1283 C C . PHE A 1 267 ? 14.54900 -4.34600 3.73700 1.000 72.00000 267 PHE A C 1
ATOM 1284 O O . PHE A 1 267 ? 15.16600 -5.36300 3.40100 1.000 69.91000 267 PHE A O 1
ATOM 1292 N N . GLU A 1 268 ? 13.53300 -4.36300 4.59500 1.000 75.46000 268 GLU A N 1
ATOM 1293 C CA . GLU A 1 268 ? 13.03100 -5.63700 5.16600 1.000 82.66000 268 GLU A CA 1
ATOM 1294 C C . GLU A 1 268 ? 11.70800 -6.01800 4.49900 1.000 83.09000 268 GLU A C 1
ATOM 1295 O O . GLU A 1 268 ? 11.51400 -7.23100 4.30600 1.000 89.75000 268 GLU A O 1
#